Protein AF-A0A352L4I3-F1 (afdb_monomer)

pLDDT: mean 90.67, std 15.64, range [31.52, 98.75]

Radius of gyration: 21.1 Å; Cα contacts (8 Å, |Δi|>4): 373; chains: 1; bounding box: 52×52×60 Å

Secondary structure (DSSP, 8-state):
---------------------S---HHHHHHHHHHHHHHHS-HHHHHHHEE-TT-GGGG---SSS---SSEEGGG--SHHHHHHHHHHHHTS-HHHHHHHHHHHHHHHHHHHHS-S-HHHHHHH--TT--EEEEES---SSSEEEEEEEETTEEEEEEEETTEEEE--SEEE--SSS-EE-STT-EE-TTHHHHHHHHHHHHTS-HHHHHHH---SSPPSS-TTTT-SS-------S--GGGS-HHHHHHHHHHHHHHHTTS-HHHHHHHHHHHT-

Mean predicted aligned error: 6.47 Å

Foldseek 3Di:
DDDDDDDDDDDDPPDPPDDDPPPDLLLQQLLVLVVQLLVPDDPVLNVQAEDAQPDPLLLQAAQAQDDHTADFLVPDDDPSNVSVLSSVPSFWDPLLSVLLQVQLVCLVVQLVPDDDDNVVSVSQGHSGRKGKHKHHRRDLAAKIKMWIYHHQFIWIFIHHNSHTPDTPPGTHDHVVCWDDPDDPDMDRSLVLLVVLVVVLLVPDDPVQVVQACPDPDDDPDDQCGSPSDGDDDPDTHDDLVNDDPVSVVSVVSSLCSVLNTGPPRSSVVVVVVVVD

Nearest PDB structures (foldseek):
  9ayr-assembly1_A  TM=6.614E-01  e=3.278E+00  Saccharomyces cerevisiae S288C
  4ra0-assembly1_A  TM=4.691E-01  e=3.278E+00  Homo sapiens
  6zw0-assembly1_B  TM=3.082E-01  e=6.517E+00  Methanocaldococcus jannaschii
  6zvz-assembly2_B  TM=2.491E-01  e=4.895E+00  Methanocaldococcus jannaschii

Sequence (276 aa):
MRSVLCLCLPLLLCGFAAADDGSDTPGVAMATAAARLAELLPAEQRDKLHYGFADPERLNWHFIPKDRNGIVLWDLFGEPRKAAEELVKSGLSAAGYAKTLQVRSLEEVLYLFEGGEEAYRRDRRHTHKYHLTIFGTPAATGTWGWRFEGHHMSLNFVIRDGVVVSSTPEMMGANPALIDAGPGRSLRVLAAREDLARAILKACSDEQKKQMWISDKAPDDIRGAAAPQAVVDQPVGLRYADMSPDQQKMFRELLGEYLSVMPAQVVRDRMKAIEK

Solvent-accessible surface area (backbone atoms only — not comparable to full-atom values): 15707 Å² total; per-residue (Å²): 141,82,87,81,82,80,81,83,76,82,84,77,82,78,76,84,75,74,85,77,88,76,76,73,40,54,24,36,53,29,17,52,26,46,48,54,26,51,71,60,42,57,69,76,53,36,61,40,25,52,44,56,62,87,37,72,70,80,48,70,53,53,38,58,81,69,93,74,77,33,38,44,48,67,82,38,62,71,66,40,32,53,30,49,50,46,27,59,40,44,65,26,20,76,62,23,38,53,49,50,51,52,43,33,52,29,25,56,53,45,40,71,70,52,83,76,59,64,70,65,38,50,77,69,27,43,65,34,65,32,27,37,34,32,21,38,63,70,40,52,59,57,64,25,33,39,37,43,31,19,65,38,25,26,43,25,39,32,29,44,57,15,33,63,78,39,64,63,63,68,45,80,48,56,62,71,55,64,46,79,78,53,94,98,40,68,49,46,90,64,43,65,63,55,53,39,54,52,48,46,59,69,71,40,51,77,72,48,38,68,39,54,60,83,64,92,69,78,72,96,63,69,83,48,70,62,46,81,58,79,74,84,72,83,91,80,53,68,53,76,89,78,44,53,74,68,45,47,50,44,50,51,53,41,52,45,63,66,39,50,32,38,35,69,58,52,36,52,56,52,48,61,63,71,75,109

Structure (mmCIF, N/CA/C/O backbone):
data_AF-A0A352L4I3-F1
#
_entry.id   AF-A0A352L4I3-F1
#
loop_
_atom_site.group_PDB
_atom_site.id
_atom_site.type_symbol
_atom_site.label_atom_id
_atom_site.label_alt_id
_atom_site.label_comp_id
_atom_site.label_asym_id
_atom_site.label_entity_id
_atom_site.label_seq_id
_atom_site.pdbx_PDB_ins_code
_atom_site.Cartn_x
_atom_site.Cartn_y
_atom_site.Cartn_z
_atom_site.occupancy
_atom_site.B_iso_or_equiv
_atom_site.auth_seq_id
_atom_site.auth_comp_id
_atom_site.auth_asym_id
_atom_site.auth_atom_id
_atom_site.pdbx_PDB_model_num
ATOM 1 N N . MET A 1 1 ? 14.588 34.182 38.091 1.00 39.09 1 MET A N 1
ATOM 2 C CA . MET A 1 1 ? 13.463 33.367 37.583 1.00 39.09 1 MET A CA 1
ATOM 3 C C . MET A 1 1 ? 12.710 34.184 36.542 1.00 39.09 1 MET A C 1
ATOM 5 O O . MET A 1 1 ? 12.078 35.164 36.907 1.00 39.09 1 MET A O 1
ATOM 9 N N . ARG A 1 2 ? 12.848 33.861 35.252 1.00 33.09 2 ARG A N 1
ATOM 10 C CA . ARG A 1 2 ? 12.023 34.429 34.173 1.00 33.09 2 ARG A CA 1
ATOM 11 C C . ARG A 1 2 ? 11.281 33.262 33.527 1.00 33.09 2 ARG A C 1
ATOM 13 O O . ARG A 1 2 ? 11.915 32.420 32.902 1.00 33.09 2 ARG A O 1
ATOM 20 N N . SER A 1 3 ? 9.976 33.185 33.761 1.00 35.88 3 SER A N 1
ATOM 21 C CA . SER A 1 3 ? 9.098 32.179 33.167 1.00 35.88 3 SER A CA 1
ATOM 22 C C . SER A 1 3 ? 8.813 32.561 31.718 1.00 35.88 3 SER A C 1
ATOM 24 O O . SER A 1 3 ? 8.276 33.636 31.462 1.00 35.88 3 SER A O 1
ATOM 26 N N . VAL A 1 4 ? 9.186 31.696 30.776 1.00 36.62 4 VAL A N 1
ATOM 27 C CA . VAL A 1 4 ? 8.779 31.802 29.371 1.00 36.62 4 VAL A CA 1
ATOM 28 C C . VAL A 1 4 ? 7.518 30.960 29.210 1.00 36.62 4 VAL A C 1
ATOM 30 O O . VAL A 1 4 ? 7.550 29.742 29.370 1.00 36.62 4 VAL A O 1
ATOM 33 N N . LEU A 1 5 ? 6.395 31.631 28.960 1.00 35.19 5 LEU A N 1
ATOM 34 C CA . LEU A 1 5 ? 5.105 31.011 28.687 1.00 35.19 5 LEU A CA 1
ATOM 35 C C . LEU A 1 5 ? 5.097 30.567 27.214 1.00 35.19 5 LEU A C 1
ATOM 37 O O . LEU A 1 5 ? 5.066 31.403 26.314 1.00 35.19 5 LEU A O 1
ATOM 41 N N . CYS A 1 6 ? 5.177 29.260 26.967 1.00 31.52 6 CYS A N 1
ATOM 42 C CA . CYS A 1 6 ? 5.064 28.695 25.624 1.00 31.52 6 CYS A CA 1
ATOM 43 C C . CYS A 1 6 ? 3.575 28.603 25.254 1.00 31.52 6 CYS A C 1
ATOM 45 O O . CYS A 1 6 ? 2.854 27.764 25.793 1.00 31.52 6 CYS A O 1
ATOM 47 N N . LEU A 1 7 ? 3.101 29.487 24.372 1.00 34.50 7 LEU A N 1
ATOM 48 C CA . LEU A 1 7 ? 1.774 29.374 23.765 1.00 34.50 7 LEU A CA 1
ATOM 49 C C . LEU A 1 7 ? 1.810 28.276 22.690 1.00 34.50 7 LEU A C 1
ATOM 51 O O . LEU A 1 7 ? 2.390 28.466 21.623 1.00 34.50 7 LEU A O 1
ATOM 55 N N . CYS A 1 8 ? 1.169 27.140 22.955 1.00 33.94 8 CYS A N 1
ATOM 56 C CA . CYS A 1 8 ? 0.858 26.150 21.927 1.00 33.94 8 CYS A CA 1
ATOM 57 C C . CYS A 1 8 ? -0.382 26.613 21.149 1.00 33.94 8 CYS A C 1
ATOM 59 O O . CYS A 1 8 ? -1.491 26.588 21.680 1.00 33.94 8 CYS A O 1
ATOM 61 N N . LEU A 1 9 ? -0.198 27.034 19.897 1.00 32.62 9 LEU A N 1
ATOM 62 C CA . LEU A 1 9 ? -1.297 27.255 18.957 1.00 32.62 9 LEU A CA 1
ATOM 63 C C . LEU A 1 9 ? -1.669 25.907 18.306 1.00 32.62 9 LEU A C 1
ATOM 65 O O . LEU A 1 9 ? -0.779 25.250 17.762 1.00 32.62 9 LEU A O 1
ATOM 69 N N . PRO A 1 10 ? -2.938 25.468 18.327 1.00 38.50 10 PRO A N 1
ATOM 70 C CA . PRO A 1 10 ? -3.338 24.257 17.624 1.00 38.50 10 PRO A CA 1
ATOM 71 C C . PRO A 1 10 ? -3.339 24.512 16.110 1.00 38.50 10 PRO A C 1
ATOM 73 O O . PRO A 1 10 ? -4.028 25.408 15.621 1.00 38.50 10 PRO A O 1
ATOM 76 N N . LEU A 1 11 ? -2.572 23.715 15.360 1.00 35.44 11 LEU A N 1
ATOM 77 C CA . LEU A 1 11 ? -2.695 23.639 13.905 1.00 35.44 11 LEU A CA 1
ATOM 78 C C . LEU A 1 11 ? -4.046 22.996 13.560 1.00 35.44 11 LEU A C 1
ATOM 80 O O . LEU A 1 11 ? -4.224 21.785 13.676 1.00 35.44 11 LEU A O 1
ATOM 84 N N . LEU A 1 12 ? -4.996 23.817 13.120 1.00 38.25 12 LEU A N 1
ATOM 85 C CA . LEU A 1 12 ? -6.182 23.360 12.403 1.00 38.25 12 LEU A CA 1
ATOM 86 C C . LEU A 1 12 ? -5.748 22.865 11.017 1.00 38.25 12 LEU A C 1
ATOM 88 O O . LEU A 1 12 ? -5.445 23.665 10.132 1.00 38.25 12 LEU A O 1
ATOM 92 N N . LEU A 1 13 ? -5.718 21.544 10.820 1.00 38.19 13 LEU A N 1
ATOM 93 C CA . LEU A 1 13 ? -5.692 20.955 9.482 1.00 38.19 13 LEU A CA 1
ATOM 94 C C . LEU A 1 13 ? -7.061 21.178 8.822 1.00 38.19 13 LEU A C 1
ATOM 96 O O . LEU A 1 13 ? -7.963 20.350 8.928 1.00 38.19 13 LEU A O 1
ATOM 100 N N . CYS A 1 14 ? -7.220 22.302 8.127 1.00 38.62 14 CYS A N 1
ATOM 101 C CA . CYS A 1 14 ? -8.267 22.437 7.121 1.00 38.62 14 CYS A CA 1
ATOM 102 C C . CYS A 1 14 ? -7.885 21.556 5.925 1.00 38.62 14 CYS A C 1
ATOM 104 O O . CYS A 1 14 ? -6.974 21.883 5.166 1.00 38.62 14 CYS A O 1
ATOM 106 N N . GLY A 1 15 ? -8.555 20.413 5.780 1.00 37.16 15 GLY A N 1
ATOM 107 C CA . GLY A 1 15 ? -8.426 19.572 4.597 1.00 37.16 15 GLY A CA 1
ATOM 108 C C . GLY A 1 15 ? -8.940 20.311 3.365 1.00 37.16 15 GLY A C 1
ATOM 109 O O . GLY A 1 15 ? -10.125 20.628 3.279 1.00 37.16 15 GLY A O 1
ATOM 110 N N . PHE A 1 16 ? -8.063 20.564 2.395 1.00 39.53 16 PHE A N 1
ATOM 111 C CA . PHE A 1 16 ? -8.488 20.861 1.031 1.00 39.53 16 PHE A CA 1
ATOM 112 C C . PHE A 1 16 ? -9.028 19.566 0.421 1.00 39.53 16 PHE A C 1
ATOM 114 O O . PHE A 1 16 ? -8.285 18.783 -0.165 1.00 39.53 16 PHE A O 1
ATOM 121 N N . ALA A 1 17 ? -10.325 19.318 0.580 1.00 43.25 17 ALA A N 1
ATOM 122 C CA . ALA A 1 17 ? -11.022 18.411 -0.314 1.00 43.25 17 ALA A CA 1
ATOM 123 C C . ALA A 1 17 ? -11.193 19.159 -1.641 1.00 43.25 17 ALA A C 1
ATOM 125 O O . ALA A 1 17 ? -12.099 19.978 -1.787 1.00 43.25 17 ALA A O 1
ATOM 126 N N . ALA A 1 18 ? -10.277 18.937 -2.586 1.00 42.28 18 ALA A N 1
ATOM 127 C CA . ALA A 1 18 ? -10.558 19.276 -3.973 1.00 42.28 18 ALA A CA 1
ATOM 128 C C . ALA A 1 18 ? -11.830 18.517 -4.371 1.00 42.28 18 ALA A C 1
ATOM 130 O O . ALA A 1 18 ? -11.907 17.299 -4.194 1.00 42.28 18 ALA A O 1
ATOM 131 N N . ALA A 1 19 ? -12.848 19.248 -4.825 1.00 41.25 19 ALA A N 1
ATOM 132 C CA . ALA A 1 19 ? -14.033 18.640 -5.399 1.00 41.25 19 ALA A CA 1
ATOM 133 C C . ALA A 1 19 ? -13.588 17.858 -6.637 1.00 41.25 19 ALA A C 1
ATOM 135 O O . ALA A 1 19 ? -13.054 18.435 -7.580 1.00 41.25 19 ALA A O 1
ATOM 136 N N . ASP A 1 20 ? -13.754 16.545 -6.586 1.00 52.41 20 ASP A N 1
ATOM 137 C CA . ASP A 1 20 ? -13.473 15.671 -7.706 1.00 52.41 20 ASP A CA 1
ATOM 138 C C . ASP A 1 20 ? -14.765 15.463 -8.505 1.00 52.41 20 ASP A C 1
ATOM 140 O O . ASP A 1 20 ? -15.794 15.055 -7.963 1.00 52.41 20 ASP A O 1
ATOM 144 N N . ASP A 1 21 ? -14.707 15.799 -9.789 1.00 59.28 21 ASP A N 1
ATOM 145 C CA . ASP A 1 21 ? -15.812 15.761 -10.750 1.00 59.28 21 ASP A CA 1
ATOM 146 C C . ASP A 1 21 ? -15.961 14.399 -11.457 1.00 59.28 21 ASP A C 1
ATOM 148 O O . ASP A 1 21 ? -16.748 14.262 -12.394 1.00 59.28 21 ASP A O 1
ATOM 152 N N . GLY A 1 22 ? -15.218 13.379 -11.019 1.00 56.53 22 GLY A N 1
ATOM 153 C CA . GLY A 1 22 ? -15.173 12.059 -11.638 1.00 56.53 22 GLY A CA 1
ATOM 154 C C . GLY A 1 22 ? -14.282 11.963 -12.878 1.00 56.53 22 GLY A C 1
ATOM 155 O O . GLY A 1 22 ? -14.253 10.897 -13.489 1.00 56.53 22 GLY A O 1
ATOM 156 N N . SER A 1 23 ? -13.555 13.024 -13.252 1.00 60.78 23 SER A N 1
ATOM 157 C CA . SER A 1 23 ? -12.624 13.012 -14.394 1.00 60.78 23 SER A CA 1
ATOM 158 C C . SER A 1 23 ? -11.232 12.458 -14.063 1.00 60.78 23 SER A C 1
ATOM 160 O O . SER A 1 23 ? -10.458 12.159 -14.978 1.00 60.78 23 SER A O 1
ATOM 162 N N . ASP A 1 24 ? -10.909 12.288 -12.775 1.00 76.06 24 ASP A N 1
ATOM 163 C CA . ASP A 1 24 ? -9.619 11.752 -12.343 1.00 76.06 24 ASP A CA 1
ATOM 164 C C . ASP A 1 24 ? -9.473 10.279 -12.757 1.00 76.06 24 ASP A C 1
ATOM 166 O O . ASP A 1 24 ? -10.187 9.389 -12.286 1.00 76.06 24 ASP A O 1
ATOM 170 N N . THR A 1 25 ? -8.529 10.030 -13.664 1.00 84.62 25 THR A N 1
ATOM 171 C CA . THR A 1 25 ? -8.215 8.712 -14.227 1.00 84.62 25 THR A CA 1
ATOM 172 C C . THR A 1 25 ? -6.771 8.349 -13.882 1.00 84.62 25 THR A C 1
ATOM 174 O O . THR A 1 25 ? -5.892 8.332 -14.753 1.00 84.62 25 THR A O 1
ATOM 177 N N . PRO A 1 26 ? -6.477 8.040 -12.602 1.00 94.19 26 PRO A N 1
ATOM 178 C CA . PRO A 1 26 ? -5.109 7.770 -12.164 1.00 94.19 26 PRO A CA 1
ATOM 179 C C . PRO A 1 26 ? -4.475 6.591 -12.919 1.00 94.19 26 PRO A C 1
ATOM 181 O O . PRO A 1 26 ? -3.257 6.542 -13.074 1.00 94.19 26 PRO A O 1
ATOM 184 N N . GLY A 1 27 ? -5.279 5.683 -13.487 1.00 97.31 27 GLY A N 1
ATOM 185 C CA . GLY A 1 27 ? -4.793 4.602 -14.342 1.00 97.31 27 GLY A CA 1
ATOM 186 C C . GLY A 1 27 ? -4.103 5.073 -15.632 1.00 97.31 27 GLY A C 1
ATOM 187 O O . GLY A 1 27 ? -3.208 4.379 -16.111 1.00 97.31 27 GLY A O 1
ATOM 188 N N . VAL A 1 28 ? -4.435 6.254 -16.171 1.00 96.88 28 VAL A N 1
ATOM 189 C CA . VAL A 1 28 ? -3.732 6.847 -17.330 1.00 96.88 28 VAL A CA 1
ATOM 190 C C . VAL A 1 28 ? -2.329 7.317 -16.937 1.00 96.88 28 VAL A C 1
ATOM 192 O O . VAL A 1 28 ? -1.359 7.069 -17.661 1.00 96.88 28 VAL A O 1
ATOM 195 N N . ALA A 1 29 ? -2.194 7.944 -15.765 1.00 96.94 29 ALA A N 1
ATOM 196 C CA . ALA A 1 29 ? -0.892 8.320 -15.217 1.00 96.94 29 ALA A CA 1
ATOM 197 C C . ALA A 1 29 ? -0.037 7.078 -14.913 1.0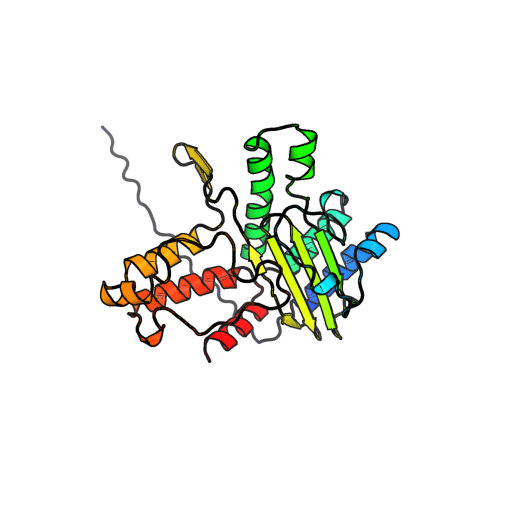0 96.94 29 ALA A C 1
ATOM 199 O O . ALA A 1 29 ? 1.135 7.038 -15.293 1.00 96.94 29 ALA A O 1
ATOM 200 N N . MET A 1 30 ? -0.637 6.032 -14.331 1.00 98.56 30 MET A N 1
ATOM 201 C CA . MET A 1 30 ? 0.035 4.745 -14.110 1.00 98.56 30 MET A CA 1
ATOM 202 C C . MET A 1 30 ? 0.501 4.111 -15.423 1.00 98.56 30 MET A C 1
ATOM 204 O O . MET A 1 30 ? 1.630 3.633 -15.498 1.00 98.56 30 MET A O 1
ATOM 208 N N . ALA A 1 31 ? -0.327 4.132 -16.474 1.00 98.62 31 ALA A N 1
ATOM 209 C CA . ALA A 1 31 ? 0.042 3.584 -17.779 1.00 98.62 31 ALA A CA 1
ATOM 210 C C . ALA A 1 31 ? 1.236 4.333 -18.385 1.00 98.62 31 ALA A C 1
ATOM 212 O O . ALA A 1 31 ? 2.165 3.709 -18.897 1.00 98.62 31 ALA A O 1
ATOM 213 N N . THR A 1 32 ? 1.245 5.662 -18.260 1.00 98.25 32 THR A N 1
ATOM 214 C CA . THR A 1 32 ? 2.342 6.519 -18.729 1.00 98.25 32 THR A CA 1
ATOM 215 C C . THR A 1 32 ? 3.641 6.233 -17.970 1.00 98.25 32 THR A C 1
ATOM 217 O O . THR A 1 32 ? 4.692 6.055 -18.586 1.00 98.25 32 THR A O 1
ATOM 220 N N . ALA A 1 33 ? 3.581 6.128 -16.638 1.00 98.69 33 ALA A N 1
ATOM 221 C CA . ALA A 1 33 ? 4.744 5.809 -15.810 1.00 98.69 33 ALA A CA 1
ATOM 222 C C . ALA A 1 33 ? 5.284 4.393 -16.085 1.00 98.69 33 ALA A C 1
ATOM 224 O O . ALA A 1 33 ? 6.495 4.198 -16.191 1.00 98.69 33 ALA A O 1
ATOM 225 N N . ALA A 1 34 ? 4.393 3.416 -16.268 1.00 98.62 34 ALA A N 1
ATOM 226 C CA . ALA A 1 34 ? 4.748 2.041 -16.601 1.00 98.62 34 ALA A CA 1
ATOM 227 C C . ALA A 1 34 ? 5.414 1.929 -17.982 1.00 98.62 34 ALA A C 1
ATOM 229 O O . ALA A 1 34 ? 6.448 1.272 -18.109 1.00 98.62 34 ALA A O 1
ATOM 230 N N . ALA A 1 35 ? 4.869 2.606 -18.999 1.00 97.94 35 ALA A N 1
ATOM 231 C CA . ALA A 1 35 ? 5.474 2.667 -20.327 1.00 97.94 35 ALA A CA 1
ATOM 232 C C . ALA A 1 35 ? 6.870 3.302 -20.272 1.00 97.94 35 ALA A C 1
ATOM 234 O O . ALA A 1 35 ? 7.828 2.741 -20.803 1.00 97.94 35 ALA A O 1
ATOM 235 N N . ARG A 1 36 ? 7.017 4.415 -19.539 1.00 98.25 36 ARG A N 1
ATOM 236 C CA . ARG A 1 36 ? 8.308 5.090 -19.365 1.00 98.25 36 ARG A CA 1
ATOM 237 C C . ARG A 1 36 ? 9.353 4.203 -18.691 1.00 98.25 36 ARG A C 1
ATOM 239 O O . ARG A 1 36 ? 10.511 4.201 -19.101 1.00 98.25 36 ARG A O 1
ATOM 246 N N . LEU A 1 37 ? 8.964 3.463 -17.654 1.00 98.56 37 LEU A N 1
ATOM 247 C CA . LEU A 1 37 ? 9.842 2.489 -17.014 1.00 98.56 37 LEU A CA 1
ATOM 248 C C . LEU A 1 37 ? 10.282 1.421 -18.021 1.00 98.56 37 LEU A C 1
ATOM 250 O O . LEU A 1 37 ? 11.479 1.190 -18.166 1.00 98.56 37 LEU A O 1
ATOM 254 N N . ALA A 1 38 ? 9.338 0.818 -18.746 1.00 97.44 38 ALA A N 1
ATOM 255 C CA . ALA A 1 38 ? 9.642 -0.210 -19.734 1.00 97.44 38 ALA A CA 1
ATOM 256 C C . ALA A 1 38 ? 10.590 0.299 -20.834 1.00 97.44 38 ALA A C 1
ATOM 258 O O . ALA A 1 38 ? 11.506 -0.417 -21.216 1.00 97.44 38 ALA A O 1
ATOM 259 N N . GLU A 1 39 ? 10.444 1.536 -21.312 1.00 97.38 39 GLU A N 1
ATOM 260 C CA . GLU A 1 39 ? 11.351 2.134 -22.307 1.00 97.38 39 GLU A CA 1
ATOM 261 C C . GLU A 1 39 ? 12.803 2.261 -21.829 1.00 97.38 39 GLU A C 1
ATOM 263 O O . GLU A 1 39 ? 13.730 2.164 -22.633 1.00 97.38 39 GLU A O 1
ATOM 268 N N . LEU A 1 40 ? 13.006 2.503 -20.533 1.00 97.62 40 LEU A N 1
ATOM 269 C CA . LEU A 1 40 ? 14.325 2.737 -19.943 1.00 97.62 40 LEU A CA 1
ATOM 270 C C . LEU A 1 40 ? 15.067 1.450 -19.572 1.00 97.62 40 LEU A C 1
ATOM 272 O O . LEU A 1 40 ? 16.263 1.500 -19.276 1.00 97.62 40 LEU A O 1
ATOM 276 N N . LEU A 1 41 ? 14.374 0.313 -19.552 1.00 97.25 41 LEU A N 1
ATOM 277 C CA . LEU A 1 41 ? 14.951 -0.965 -19.159 1.00 97.25 41 LEU A CA 1
ATOM 278 C C . LEU A 1 41 ? 15.611 -1.676 -20.354 1.00 97.25 41 LEU A C 1
ATOM 280 O O . LEU A 1 41 ? 15.040 -1.724 -21.449 1.00 97.25 41 LEU A O 1
ATOM 284 N N . PRO A 1 42 ? 16.778 -2.315 -20.153 1.00 94.25 42 PRO A N 1
ATOM 285 C CA . PRO A 1 42 ? 17.317 -3.288 -21.097 1.00 94.25 42 PRO A CA 1
ATOM 286 C C . PRO A 1 42 ? 16.331 -4.434 -21.352 1.00 94.25 42 PRO A C 1
ATOM 288 O O . PRO A 1 42 ? 15.526 -4.769 -20.482 1.00 94.25 42 PRO A O 1
ATOM 291 N N . ALA A 1 43 ? 16.433 -5.083 -22.517 1.00 93.19 43 ALA A N 1
ATOM 292 C CA . ALA A 1 43 ? 15.524 -6.158 -22.928 1.00 93.19 43 ALA A CA 1
ATOM 293 C C . ALA A 1 43 ? 15.336 -7.241 -21.849 1.00 93.19 43 ALA A C 1
ATOM 295 O O . ALA A 1 43 ? 14.207 -7.516 -21.463 1.00 93.19 43 ALA A O 1
ATOM 296 N N . GLU A 1 44 ? 16.428 -7.740 -21.268 1.00 92.12 44 GLU A N 1
ATOM 297 C CA . GLU A 1 44 ? 16.387 -8.779 -20.230 1.00 92.12 44 GLU A CA 1
ATOM 298 C C . GLU A 1 44 ? 15.621 -8.361 -18.962 1.00 92.12 44 GLU A C 1
ATOM 300 O O . GLU A 1 44 ? 14.971 -9.185 -18.322 1.00 92.12 44 GLU A O 1
ATOM 305 N N . GLN A 1 45 ? 15.685 -7.082 -18.572 1.00 93.50 45 GLN A N 1
ATOM 306 C CA . GLN A 1 45 ? 14.930 -6.573 -17.423 1.00 93.50 45 GLN A CA 1
ATOM 307 C C . GLN A 1 45 ? 13.461 -6.320 -17.783 1.00 93.50 45 GLN A C 1
ATOM 309 O O . GLN A 1 45 ? 12.589 -6.535 -16.943 1.00 93.50 45 GLN A O 1
ATOM 314 N N . ARG A 1 46 ? 13.165 -5.917 -19.027 1.00 93.56 46 ARG A N 1
ATOM 315 C CA . ARG A 1 46 ? 11.779 -5.793 -19.514 1.00 93.56 46 ARG A CA 1
ATOM 316 C C . ARG A 1 46 ? 11.067 -7.139 -19.519 1.00 93.56 46 ARG A C 1
ATOM 318 O O . ARG A 1 46 ? 9.933 -7.211 -19.062 1.00 93.56 46 ARG A O 1
ATOM 325 N N . ASP A 1 47 ? 11.743 -8.199 -19.945 1.00 93.31 47 ASP A N 1
ATOM 326 C CA . ASP A 1 47 ? 11.154 -9.542 -19.971 1.00 93.31 47 ASP A CA 1
ATOM 327 C C . ASP A 1 47 ? 10.813 -10.036 -18.556 1.00 93.31 47 ASP A C 1
ATOM 329 O O . ASP A 1 47 ? 9.792 -10.683 -18.352 1.00 93.31 47 ASP A O 1
ATOM 333 N N . LYS A 1 48 ? 11.609 -9.658 -17.546 1.00 95.75 48 LYS A N 1
ATOM 334 C CA . LYS A 1 48 ? 11.296 -9.936 -16.133 1.00 95.75 48 LYS A CA 1
ATOM 335 C C . LYS A 1 48 ? 10.144 -9.092 -15.589 1.00 95.75 48 LYS A C 1
ATOM 337 O O . LYS A 1 48 ? 9.493 -9.515 -14.637 1.00 95.75 48 LYS A O 1
ATOM 342 N N . LEU A 1 49 ? 9.917 -7.899 -16.141 1.00 97.00 49 LEU A N 1
ATOM 343 C CA . LEU A 1 49 ? 8.871 -6.977 -15.697 1.00 97.00 49 LEU A CA 1
ATOM 344 C C . LEU A 1 49 ? 7.475 -7.428 -16.147 1.00 97.00 49 LEU A C 1
ATOM 346 O O . LEU A 1 49 ? 6.517 -7.202 -15.410 1.00 97.00 49 LEU A O 1
ATOM 350 N N . HIS A 1 50 ? 7.347 -8.039 -17.328 1.00 97.12 50 HIS A N 1
ATOM 351 C CA . HIS A 1 50 ? 6.059 -8.264 -17.986 1.00 97.12 50 HIS A CA 1
ATOM 352 C C . HIS A 1 50 ? 5.585 -9.720 -17.955 1.00 97.12 50 HIS A C 1
ATOM 354 O O . HIS A 1 50 ? 6.290 -10.637 -18.357 1.00 97.12 50 HIS A O 1
ATOM 360 N N . TYR A 1 51 ? 4.322 -9.896 -17.577 1.00 98.25 51 TYR A N 1
ATOM 361 C CA . TYR A 1 51 ? 3.582 -11.155 -17.622 1.00 98.25 51 TYR A CA 1
ATOM 362 C C . TYR A 1 51 ? 2.250 -10.958 -18.353 1.00 98.25 51 TYR A C 1
ATOM 364 O O . TYR A 1 51 ? 1.769 -9.834 -18.526 1.00 98.25 51 TYR A O 1
ATOM 372 N N . GLY A 1 52 ? 1.610 -12.052 -18.768 1.00 98.19 52 GLY A N 1
ATOM 373 C CA . GLY A 1 52 ? 0.245 -11.999 -19.293 1.00 98.19 52 GLY A CA 1
ATOM 374 C C . GLY A 1 52 ? -0.756 -11.538 -18.226 1.00 98.19 52 GLY A C 1
ATOM 375 O O . GLY A 1 52 ? -0.581 -11.798 -17.039 1.00 98.19 52 GLY A O 1
ATOM 376 N N . PHE A 1 53 ? -1.852 -10.879 -18.619 1.00 98.31 53 PHE A N 1
ATOM 377 C CA . PHE A 1 53 ? -2.853 -10.432 -17.635 1.00 98.31 53 PHE A CA 1
ATOM 378 C C . PHE A 1 53 ? -3.506 -11.602 -16.875 1.00 98.31 53 PHE A C 1
ATOM 380 O O . PHE A 1 53 ? -3.823 -11.491 -15.692 1.00 98.31 53 PHE A O 1
ATOM 387 N N . ALA A 1 54 ? -3.699 -12.739 -17.543 1.00 97.62 54 ALA A N 1
ATOM 388 C CA . ALA A 1 54 ? -4.253 -13.952 -16.945 1.00 97.62 54 ALA A CA 1
ATOM 389 C C . ALA A 1 54 ? -3.192 -14.856 -16.288 1.00 97.62 54 ALA A C 1
ATOM 391 O O . ALA A 1 54 ? -3.528 -15.956 -15.856 1.00 97.62 54 ALA A O 1
ATOM 392 N N . ASP A 1 55 ? -1.932 -14.419 -16.230 1.00 97.94 55 ASP A N 1
ATOM 393 C CA . ASP A 1 55 ? -0.847 -15.222 -15.677 1.00 97.94 55 ASP A CA 1
ATOM 394 C C . ASP A 1 55 ? -1.082 -15.516 -14.179 1.00 97.94 55 ASP A C 1
ATOM 396 O O . ASP A 1 55 ? -1.449 -14.594 -13.435 1.00 97.94 55 ASP A O 1
ATOM 400 N N . PRO A 1 56 ? -0.885 -16.768 -13.710 1.00 96.31 56 PRO A N 1
ATOM 401 C CA . PRO A 1 56 ? -1.005 -17.119 -12.294 1.00 96.31 56 PRO A CA 1
ATOM 402 C C . PRO A 1 56 ? -0.135 -16.263 -11.371 1.00 96.31 56 PRO A C 1
ATOM 404 O O . PRO A 1 56 ? -0.504 -16.037 -10.216 1.00 96.31 56 PRO A O 1
ATOM 407 N N . GLU A 1 57 ? 0.980 -15.732 -11.878 1.00 96.50 57 GLU A N 1
ATOM 408 C CA . GLU A 1 57 ? 1.877 -14.850 -11.140 1.00 96.50 57 GLU A CA 1
ATOM 409 C C . GLU A 1 57 ? 1.159 -13.595 -10.618 1.00 96.50 57 GLU A C 1
ATOM 411 O O . GLU A 1 57 ? 1.519 -13.086 -9.558 1.00 96.50 57 GLU A O 1
ATOM 416 N N . ARG A 1 58 ? 0.071 -13.149 -11.267 1.00 96.06 58 ARG A N 1
ATOM 417 C CA . ARG A 1 58 ? -0.759 -12.024 -10.796 1.00 96.06 58 ARG A CA 1
ATOM 418 C C . ARG A 1 58 ? -1.385 -12.263 -9.424 1.00 96.06 58 ARG A C 1
ATOM 420 O O . ARG A 1 58 ? -1.743 -11.308 -8.741 1.00 96.06 58 ARG A O 1
ATOM 427 N N . LEU A 1 59 ? -1.544 -13.523 -9.029 1.00 94.62 59 LEU A N 1
ATOM 428 C CA . LEU A 1 59 ? -2.118 -13.914 -7.743 1.00 94.62 59 LEU A CA 1
ATOM 429 C C . LEU A 1 59 ? -1.050 -14.351 -6.727 1.00 94.62 59 LEU A C 1
ATOM 431 O O . LEU A 1 59 ? -1.391 -14.598 -5.574 1.00 94.62 59 LEU A O 1
ATOM 435 N N . ASN A 1 60 ? 0.227 -14.426 -7.120 1.00 95.06 60 ASN A N 1
ATOM 436 C CA . ASN A 1 60 ? 1.351 -14.869 -6.284 1.00 95.06 60 ASN A CA 1
ATOM 437 C C . ASN A 1 60 ? 1.902 -13.725 -5.412 1.00 95.06 60 ASN A C 1
ATOM 439 O O . ASN A 1 60 ? 3.089 -13.394 -5.466 1.00 95.06 60 ASN A O 1
ATOM 443 N N . TRP A 1 61 ? 1.026 -13.054 -4.671 1.00 94.56 61 TRP A N 1
ATOM 444 C CA . TRP A 1 61 ? 1.379 -11.901 -3.843 1.00 94.56 61 TRP A CA 1
ATOM 445 C C . TRP A 1 61 ? 1.865 -12.337 -2.455 1.00 94.56 61 TRP A C 1
ATOM 447 O O . TRP A 1 61 ? 1.439 -13.360 -1.917 1.00 94.56 61 TRP A O 1
ATOM 457 N N . HIS A 1 62 ? 2.770 -11.562 -1.854 1.00 95.00 62 HIS A N 1
ATOM 458 C CA . HIS A 1 62 ? 3.191 -11.752 -0.462 1.00 95.00 62 HIS A CA 1
ATOM 459 C C . HIS A 1 62 ? 3.937 -10.523 0.070 1.00 95.00 62 HIS A C 1
ATOM 461 O O . HIS A 1 62 ? 4.631 -9.833 -0.672 1.00 95.00 62 HIS A O 1
ATOM 467 N N . PHE A 1 63 ? 3.911 -10.326 1.388 1.00 94.19 63 PHE A N 1
ATOM 468 C CA . PHE A 1 63 ? 4.616 -9.254 2.107 1.00 94.19 63 PHE A CA 1
ATOM 469 C C . PHE A 1 63 ? 5.827 -9.717 2.954 1.00 94.19 63 PHE A C 1
ATOM 471 O O . PHE A 1 63 ? 6.275 -8.987 3.830 1.00 94.19 63 PHE A O 1
ATOM 478 N N . ILE A 1 64 ? 6.367 -10.928 2.769 1.00 93.00 64 ILE A N 1
ATOM 479 C CA . ILE A 1 64 ? 7.535 -11.420 3.547 1.00 93.00 64 ILE A CA 1
ATOM 480 C C . ILE A 1 64 ? 8.830 -11.372 2.721 1.00 93.00 64 ILE A C 1
ATOM 482 O O . ILE A 1 64 ? 8.766 -11.234 1.501 1.00 93.00 64 ILE A O 1
ATOM 486 N N . PRO A 1 65 ? 10.029 -11.513 3.305 1.00 90.81 65 PRO A N 1
ATOM 487 C CA . PRO A 1 65 ? 11.248 -11.677 2.519 1.00 90.81 65 PRO A CA 1
ATOM 488 C C . PRO A 1 65 ? 11.227 -13.042 1.817 1.00 90.81 65 PRO A C 1
ATOM 490 O O . PRO A 1 65 ? 11.201 -14.079 2.479 1.00 90.81 65 PRO A O 1
ATOM 493 N N . LYS A 1 66 ? 11.216 -13.031 0.485 1.00 90.88 66 LYS A N 1
ATOM 494 C CA . LYS A 1 66 ? 11.272 -14.207 -0.392 1.00 90.88 66 LYS A CA 1
ATOM 495 C C . LYS A 1 66 ? 11.762 -13.782 -1.772 1.00 90.88 66 LYS A C 1
ATOM 497 O O . LYS A 1 66 ? 11.615 -12.605 -2.127 1.00 90.88 66 LYS A O 1
ATOM 502 N N . ASP A 1 67 ? 12.231 -14.750 -2.547 1.00 91.38 67 ASP A N 1
ATOM 503 C CA . ASP A 1 67 ? 12.455 -14.573 -3.978 1.00 91.38 67 ASP A CA 1
ATOM 504 C C . ASP A 1 67 ? 11.131 -14.271 -4.681 1.00 91.38 67 ASP A C 1
ATOM 506 O O . ASP A 1 67 ? 10.080 -14.832 -4.343 1.00 91.38 67 ASP A O 1
ATOM 510 N N . ARG A 1 68 ? 11.169 -13.343 -5.636 1.00 94.00 68 ARG A N 1
ATOM 511 C CA . ARG A 1 68 ? 9.994 -12.878 -6.372 1.00 94.00 68 ARG A CA 1
ATOM 512 C C . ARG A 1 68 ? 10.324 -12.663 -7.837 1.00 94.00 68 ARG A C 1
ATOM 514 O O . ARG A 1 68 ? 11.439 -12.293 -8.193 1.00 94.00 68 ARG A O 1
ATOM 521 N N . ASN A 1 69 ? 9.297 -12.836 -8.655 1.00 95.75 69 ASN A N 1
ATOM 522 C CA . ASN A 1 69 ? 9.301 -12.437 -10.050 1.00 95.75 69 ASN A CA 1
ATOM 523 C C . ASN A 1 69 ? 9.123 -10.917 -10.182 1.00 95.75 69 ASN A C 1
ATOM 525 O O . ASN A 1 69 ? 8.639 -10.248 -9.266 1.00 95.75 69 ASN A O 1
ATOM 529 N N . GLY A 1 70 ? 9.494 -10.372 -11.340 1.00 96.62 70 GLY A N 1
ATOM 530 C CA . GLY A 1 70 ? 9.545 -8.929 -11.561 1.00 96.62 70 GLY A CA 1
ATOM 531 C C . GLY A 1 70 ? 10.969 -8.387 -11.590 1.00 96.62 70 GLY A C 1
ATOM 532 O O . GLY A 1 70 ? 11.954 -9.124 -11.521 1.00 96.62 70 GLY A O 1
ATOM 533 N N . ILE A 1 71 ? 11.070 -7.065 -11.664 1.00 97.88 71 ILE A N 1
ATOM 534 C CA . ILE A 1 71 ? 12.330 -6.348 -11.455 1.00 97.88 71 ILE A CA 1
ATOM 535 C C . ILE A 1 71 ? 12.410 -5.889 -10.004 1.00 97.88 71 ILE A C 1
ATOM 537 O O . ILE A 1 71 ? 11.408 -5.466 -9.433 1.00 97.88 71 ILE A O 1
ATOM 541 N N . VAL A 1 72 ? 13.600 -5.926 -9.414 1.00 97.56 72 VAL A N 1
ATOM 542 C CA . VAL A 1 72 ? 13.843 -5.418 -8.062 1.00 97.56 72 VAL A CA 1
ATOM 543 C C . VAL A 1 72 ? 14.473 -4.030 -8.138 1.00 97.56 72 VAL A C 1
ATOM 545 O O . VAL A 1 72 ? 15.390 -3.805 -8.926 1.00 97.56 72 VAL A O 1
ATOM 548 N N . LEU A 1 73 ? 14.019 -3.084 -7.308 1.00 98.06 73 LEU A N 1
ATOM 549 C CA . LEU A 1 73 ? 14.573 -1.717 -7.294 1.00 98.06 73 LEU A CA 1
ATOM 550 C C . LEU A 1 73 ? 16.084 -1.688 -6.998 1.00 98.06 73 LEU A C 1
ATOM 552 O O . LEU A 1 73 ? 16.780 -0.745 -7.384 1.00 98.06 73 LEU A O 1
ATOM 556 N N . TRP A 1 74 ? 16.580 -2.716 -6.307 1.00 96.62 74 TRP A N 1
ATOM 557 C CA . TRP A 1 74 ? 17.992 -2.941 -6.006 1.00 96.62 74 TRP A CA 1
ATOM 558 C C . TRP A 1 74 ? 18.861 -3.031 -7.268 1.00 96.62 74 TRP A C 1
ATOM 560 O O . TRP A 1 74 ? 19.958 -2.479 -7.274 1.00 96.62 74 TRP A O 1
ATOM 570 N N . ASP A 1 75 ? 18.332 -3.616 -8.346 1.00 96.19 75 ASP A N 1
ATOM 571 C CA . ASP A 1 75 ? 19.048 -3.837 -9.611 1.00 96.19 75 ASP A CA 1
ATOM 572 C C . ASP A 1 75 ? 18.915 -2.655 -10.587 1.00 96.19 75 ASP A C 1
ATOM 574 O O . ASP A 1 75 ? 19.534 -2.638 -11.653 1.00 96.19 75 ASP A O 1
ATOM 578 N N . LEU A 1 76 ? 18.095 -1.656 -10.249 1.00 97.50 76 LEU A N 1
ATOM 579 C CA . LEU A 1 76 ? 17.884 -0.459 -11.061 1.00 97.50 76 LEU A CA 1
ATOM 580 C C . LEU A 1 76 ? 18.745 0.679 -10.541 1.00 97.50 76 LEU A C 1
ATOM 582 O O . LEU A 1 76 ? 18.826 0.875 -9.336 1.00 97.50 76 LEU A O 1
ATOM 586 N N . PHE A 1 77 ? 19.311 1.502 -11.420 1.00 96.12 77 PHE A N 1
ATOM 587 C CA . PHE A 1 77 ? 20.116 2.669 -11.043 1.00 96.12 77 PHE A CA 1
ATOM 588 C C . PHE A 1 77 ? 19.784 3.855 -11.949 1.00 96.12 77 PHE A C 1
ATOM 590 O O . PHE A 1 77 ? 19.333 3.663 -13.072 1.00 96.12 77 PHE A O 1
ATOM 597 N N . GLY A 1 78 ? 19.998 5.085 -11.474 1.00 97.44 78 GLY A N 1
ATOM 598 C CA . GLY A 1 78 ? 19.759 6.291 -12.274 1.00 97.44 78 GLY A CA 1
ATOM 599 C C . GLY A 1 78 ? 18.300 6.445 -12.720 1.00 97.44 78 GLY A C 1
ATOM 600 O O . GLY A 1 78 ? 17.382 6.327 -11.908 1.00 97.44 78 GLY A O 1
ATOM 601 N N . GLU A 1 79 ? 18.096 6.728 -14.008 1.00 98.25 79 GLU A N 1
ATOM 602 C CA . GLU A 1 79 ? 16.774 6.998 -14.591 1.00 98.25 79 GLU A CA 1
ATOM 603 C C . GLU A 1 79 ? 15.786 5.818 -14.483 1.00 98.25 79 GLU A C 1
ATOM 605 O O . GLU A 1 79 ? 14.665 6.064 -14.035 1.00 98.25 79 GLU A O 1
ATOM 610 N N . PRO A 1 80 ? 16.154 4.546 -14.763 1.00 98.38 80 PRO A N 1
ATOM 611 C CA . PRO A 1 80 ? 15.280 3.400 -14.496 1.00 98.38 80 PRO A CA 1
ATOM 612 C C . PRO A 1 80 ? 14.737 3.334 -13.062 1.00 98.38 80 PRO A C 1
ATOM 614 O O . PRO A 1 80 ? 13.551 3.078 -12.866 1.00 98.38 80 PRO A O 1
ATOM 617 N N . ARG A 1 81 ? 15.571 3.614 -12.045 1.00 98.31 81 ARG A N 1
ATOM 618 C CA . ARG A 1 81 ? 15.115 3.614 -10.641 1.00 98.31 81 ARG A CA 1
ATOM 619 C C . ARG A 1 81 ? 14.114 4.739 -10.387 1.00 98.31 81 ARG A C 1
ATOM 621 O O . ARG A 1 81 ? 13.099 4.506 -9.744 1.00 98.31 81 ARG A O 1
ATOM 628 N N . LYS A 1 82 ? 14.371 5.943 -10.909 1.00 98.56 82 LYS A N 1
ATOM 629 C CA . LYS A 1 82 ? 13.429 7.068 -10.789 1.00 98.56 82 LYS A CA 1
ATOM 630 C C . LYS A 1 82 ? 12.094 6.754 -11.465 1.00 98.56 82 LYS A C 1
ATOM 632 O O . LYS A 1 82 ? 11.055 7.001 -10.871 1.00 98.56 82 LYS A O 1
ATOM 637 N N . ALA A 1 83 ? 12.115 6.171 -12.664 1.00 98.69 83 ALA A N 1
ATOM 638 C CA . ALA A 1 83 ? 10.897 5.787 -13.375 1.00 98.69 83 ALA A CA 1
ATOM 639 C C . ALA A 1 83 ? 10.096 4.709 -12.625 1.00 98.69 83 ALA A C 1
ATOM 641 O O . ALA A 1 83 ? 8.870 4.777 -12.577 1.00 98.69 83 ALA A O 1
ATOM 642 N N . ALA A 1 84 ? 10.781 3.756 -11.989 1.00 98.69 84 ALA A N 1
ATOM 643 C CA . ALA A 1 84 ? 10.148 2.754 -11.141 1.00 98.69 84 ALA A CA 1
ATOM 644 C C . ALA A 1 84 ? 9.457 3.379 -9.917 1.00 98.69 84 ALA A C 1
ATOM 646 O O . ALA A 1 84 ? 8.312 3.046 -9.620 1.00 98.69 84 ALA A O 1
ATOM 647 N N . GLU A 1 85 ? 10.117 4.321 -9.242 1.00 98.56 85 GLU A N 1
ATOM 648 C CA . GLU A 1 85 ? 9.523 5.060 -8.120 1.00 98.56 85 GLU A CA 1
ATOM 649 C C . GLU A 1 85 ? 8.349 5.949 -8.571 1.00 98.56 85 GLU A C 1
ATOM 651 O O . GLU A 1 85 ? 7.340 6.026 -7.873 1.00 98.56 85 GLU A O 1
ATOM 656 N N . GLU A 1 86 ? 8.415 6.569 -9.755 1.00 98.69 86 GLU A N 1
ATOM 657 C CA . GLU A 1 86 ? 7.288 7.340 -10.305 1.00 98.69 86 GLU A CA 1
ATOM 658 C C . GLU A 1 86 ? 6.085 6.449 -10.659 1.00 98.69 86 GLU A C 1
ATOM 660 O O . GLU A 1 86 ? 4.948 6.866 -10.442 1.00 98.69 86 GLU A O 1
ATOM 665 N N . LEU A 1 87 ? 6.294 5.199 -11.101 1.00 98.75 87 LEU A N 1
ATOM 666 C CA . LEU A 1 87 ? 5.198 4.230 -11.224 1.00 98.75 87 LEU A CA 1
ATOM 667 C C . LEU A 1 87 ? 4.555 3.955 -9.858 1.00 98.75 87 LEU A C 1
ATOM 669 O O . LEU A 1 87 ? 3.338 4.084 -9.728 1.00 98.75 87 LEU A O 1
ATOM 673 N N . VAL A 1 88 ? 5.350 3.663 -8.822 1.00 98.62 88 VAL A N 1
ATOM 674 C CA . VAL A 1 88 ? 4.825 3.434 -7.461 1.00 98.62 88 VAL A CA 1
ATOM 675 C C . VAL A 1 88 ? 4.036 4.646 -6.963 1.00 98.62 88 VAL A C 1
ATOM 677 O O . VAL A 1 88 ? 2.918 4.507 -6.469 1.00 98.62 88 VAL A O 1
ATOM 680 N N . LYS A 1 89 ? 4.591 5.845 -7.137 1.00 98.44 89 LYS A N 1
ATOM 681 C CA . LYS A 1 89 ? 3.974 7.111 -6.738 1.00 98.44 89 LYS A CA 1
ATOM 682 C C . LYS A 1 89 ? 2.682 7.403 -7.498 1.00 98.44 89 LYS A C 1
ATOM 684 O O . LYS A 1 89 ? 1.740 7.887 -6.886 1.00 98.44 89 LYS A O 1
ATOM 689 N N . SER A 1 90 ? 2.603 7.073 -8.789 1.00 98.12 90 SER A N 1
ATOM 690 C CA . SER A 1 90 ? 1.376 7.244 -9.584 1.00 98.12 90 SER A CA 1
ATOM 691 C C . SER A 1 90 ? 0.207 6.385 -9.082 1.00 98.12 90 SER A C 1
ATOM 693 O O . SER A 1 90 ? -0.950 6.742 -9.285 1.00 98.12 90 SER A O 1
ATOM 695 N N . GLY A 1 91 ? 0.512 5.282 -8.386 1.00 97.81 91 GLY A N 1
ATOM 696 C CA . GLY A 1 91 ? -0.441 4.385 -7.733 1.00 97.81 91 GLY A CA 1
ATOM 697 C C . GLY A 1 91 ? -1.067 4.911 -6.443 1.00 97.81 91 GLY A C 1
ATOM 698 O O . GLY A 1 91 ? -2.000 4.296 -5.930 1.00 97.81 91 GLY A O 1
ATOM 699 N N . LEU A 1 92 ? -0.538 5.997 -5.878 1.00 98.31 92 LEU A N 1
ATOM 700 C CA . LEU A 1 92 ? -0.749 6.373 -4.483 1.00 98.31 92 LEU A CA 1
ATOM 701 C C . LEU A 1 92 ? -1.051 7.866 -4.342 1.00 98.31 92 LEU A C 1
ATOM 703 O O . LEU A 1 92 ? -0.699 8.688 -5.184 1.00 98.31 92 LEU A O 1
ATOM 707 N N . SER A 1 93 ? -1.658 8.242 -3.219 1.00 97.88 93 SER A N 1
ATOM 708 C CA . SER A 1 93 ? -1.653 9.643 -2.801 1.00 97.88 93 SER A CA 1
ATOM 709 C C . SER A 1 93 ? -0.247 10.063 -2.345 1.00 97.88 93 SER A C 1
ATOM 711 O O . SER A 1 93 ? 0.611 9.227 -2.044 1.00 97.88 93 SER A O 1
ATOM 713 N N . ALA A 1 94 ? -0.016 11.369 -2.180 1.00 96.56 94 ALA A N 1
ATOM 714 C CA . ALA A 1 94 ? 1.227 11.863 -1.581 1.00 96.56 94 ALA A CA 1
ATOM 715 C C . ALA A 1 94 ? 1.476 11.275 -0.175 1.00 96.56 94 ALA A C 1
ATOM 717 O O . ALA A 1 94 ? 2.604 10.901 0.152 1.00 96.56 94 ALA A O 1
ATOM 718 N N . ALA A 1 95 ? 0.422 11.138 0.638 1.00 95.62 95 ALA A N 1
ATOM 719 C CA . ALA A 1 95 ? 0.504 10.526 1.962 1.00 95.62 95 ALA A CA 1
ATOM 720 C C . ALA A 1 95 ? 0.795 9.017 1.881 1.00 95.62 95 ALA A C 1
ATOM 722 O O . ALA A 1 95 ? 1.609 8.504 2.650 1.00 95.62 95 ALA A O 1
ATOM 723 N N . GLY A 1 96 ? 0.182 8.310 0.926 1.00 97.44 96 GLY A N 1
ATOM 724 C CA . GLY A 1 96 ? 0.427 6.888 0.676 1.00 97.44 96 GLY A CA 1
ATOM 725 C C . GLY A 1 96 ? 1.855 6.603 0.224 1.00 97.44 96 GLY A C 1
ATOM 726 O O . GLY A 1 96 ? 2.499 5.685 0.736 1.00 97.44 96 GLY A O 1
ATOM 727 N N . TYR A 1 97 ? 2.393 7.425 -0.677 1.00 98.44 97 TYR A N 1
ATOM 728 C CA . TYR A 1 97 ? 3.777 7.299 -1.125 1.00 98.44 97 TYR A CA 1
ATOM 729 C C . TYR A 1 97 ? 4.770 7.617 0.002 1.00 98.44 97 TYR A C 1
ATOM 731 O O . TYR A 1 97 ? 5.705 6.851 0.231 1.00 98.44 97 TYR A O 1
ATOM 739 N N . ALA A 1 98 ? 4.530 8.674 0.788 1.00 97.62 98 ALA A N 1
ATOM 740 C CA . ALA A 1 98 ? 5.353 8.976 1.961 1.00 97.62 98 ALA A CA 1
ATOM 741 C C . ALA A 1 98 ? 5.363 7.816 2.975 1.00 97.62 98 ALA A C 1
ATOM 743 O O . ALA A 1 98 ? 6.425 7.429 3.461 1.00 97.62 98 ALA A O 1
ATOM 744 N N . LYS A 1 99 ? 4.200 7.209 3.242 1.00 97.31 99 LYS A N 1
ATOM 745 C CA . LYS A 1 99 ? 4.067 6.028 4.109 1.00 97.31 99 LYS A CA 1
ATOM 746 C C . LYS A 1 99 ? 4.811 4.816 3.543 1.00 97.31 99 LYS A C 1
ATOM 748 O O . LYS A 1 99 ? 5.494 4.120 4.287 1.00 97.31 99 LYS A O 1
ATOM 753 N N . THR A 1 100 ? 4.759 4.618 2.226 1.00 98.06 100 THR A N 1
ATOM 754 C CA . THR A 1 100 ? 5.519 3.570 1.525 1.00 98.06 100 THR A CA 1
ATOM 755 C C . THR A 1 100 ? 7.024 3.740 1.735 1.00 98.06 100 THR A C 1
ATOM 757 O O . THR A 1 100 ? 7.703 2.780 2.092 1.00 98.06 100 THR A O 1
ATOM 760 N N . LEU A 1 101 ? 7.551 4.960 1.590 1.00 98.12 101 LEU A N 1
ATOM 761 C CA . LEU A 1 101 ? 8.963 5.257 1.854 1.00 98.12 101 LEU A CA 1
ATOM 762 C C . LEU A 1 101 ? 9.337 5.039 3.325 1.00 98.12 101 LEU A C 1
ATOM 764 O O . LEU A 1 101 ? 10.387 4.468 3.614 1.00 98.12 101 LEU A O 1
ATOM 768 N N . GLN A 1 102 ? 8.478 5.457 4.257 1.00 97.25 102 GLN A N 1
ATOM 769 C CA . GLN A 1 102 ? 8.711 5.271 5.689 1.00 97.25 102 GLN A CA 1
ATOM 770 C C . GLN A 1 102 ? 8.750 3.790 6.072 1.00 97.25 102 GLN A C 1
ATOM 772 O O . GLN A 1 102 ? 9.687 3.383 6.753 1.00 97.25 102 GLN A O 1
ATOM 777 N N . VAL A 1 103 ? 7.805 2.970 5.596 1.00 97.88 103 VAL A N 1
ATOM 778 C CA . VAL A 1 103 ? 7.825 1.513 5.820 1.00 97.88 103 VAL A CA 1
ATOM 779 C C . VAL A 1 103 ? 9.107 0.905 5.258 1.00 97.88 103 VAL A C 1
ATOM 781 O O . VAL A 1 103 ? 9.821 0.214 5.978 1.00 97.88 103 VAL A O 1
ATOM 784 N N . ARG A 1 104 ? 9.463 1.239 4.012 1.00 97.88 104 ARG A N 1
ATOM 785 C CA . ARG A 1 104 ? 10.696 0.757 3.370 1.00 97.88 104 ARG A CA 1
ATOM 786 C C . ARG A 1 104 ? 11.955 1.140 4.138 1.00 97.88 104 ARG A C 1
ATOM 788 O O . ARG A 1 104 ? 12.898 0.357 4.176 1.00 97.88 104 ARG A O 1
ATOM 795 N N . SER A 1 105 ? 11.983 2.324 4.750 1.00 97.06 105 SER A N 1
ATOM 796 C CA . SER A 1 105 ? 13.133 2.795 5.531 1.00 97.06 105 SER A CA 1
ATOM 797 C C . SER A 1 105 ? 13.402 1.957 6.784 1.00 97.06 105 SER A C 1
ATOM 799 O O . SER A 1 105 ? 14.549 1.886 7.226 1.00 97.06 105 SER A O 1
ATOM 801 N N . LEU A 1 106 ? 12.385 1.267 7.318 1.00 97.12 106 LEU A N 1
ATOM 802 C CA . LEU A 1 106 ? 12.544 0.379 8.472 1.00 97.12 106 LEU A CA 1
ATOM 803 C C . LEU A 1 106 ? 13.434 -0.832 8.160 1.00 97.12 106 LEU A C 1
ATOM 805 O O . LEU A 1 106 ? 14.012 -1.403 9.081 1.00 97.12 106 LEU A O 1
ATOM 809 N N . GLU A 1 107 ? 13.633 -1.179 6.884 1.00 97.38 107 GLU A N 1
ATOM 810 C CA . GLU A 1 107 ? 14.576 -2.230 6.489 1.00 97.38 107 GLU A CA 1
ATOM 811 C C . GLU A 1 107 ? 16.009 -1.937 6.952 1.00 97.38 107 GLU A C 1
ATOM 813 O O . GLU A 1 107 ? 16.716 -2.857 7.357 1.00 97.38 107 GLU A O 1
ATOM 818 N N . GLU A 1 108 ? 16.448 -0.673 6.962 1.00 96.12 108 GLU A N 1
ATOM 819 C CA . GLU A 1 108 ? 17.781 -0.336 7.485 1.00 96.12 108 GLU A CA 1
ATOM 820 C C . GLU A 1 108 ? 17.852 -0.466 9.004 1.00 96.12 108 GLU A C 1
ATOM 822 O O . GLU A 1 108 ? 18.884 -0.846 9.549 1.00 96.12 108 GLU A O 1
ATOM 827 N N . VAL A 1 109 ? 16.746 -0.205 9.700 1.00 95.19 109 VAL A N 1
ATOM 828 C CA . VAL A 1 109 ? 16.672 -0.413 11.149 1.00 95.19 109 VAL A CA 1
ATOM 829 C C . VAL A 1 109 ? 16.765 -1.902 11.454 1.00 95.19 109 VAL A C 1
ATOM 831 O O . VAL A 1 109 ? 17.593 -2.305 12.266 1.00 95.19 109 VAL A O 1
ATOM 834 N N . LEU A 1 110 ? 15.985 -2.730 10.757 1.00 94.94 110 LEU A N 1
ATOM 835 C CA . LEU A 1 110 ? 16.048 -4.184 10.895 1.00 94.94 110 LEU A CA 1
ATOM 836 C C . LEU A 1 110 ? 17.434 -4.730 10.562 1.00 94.94 110 LEU A C 1
ATOM 838 O O . LEU A 1 110 ? 17.942 -5.568 11.296 1.00 94.94 110 LEU A O 1
ATOM 842 N N . TYR A 1 111 ? 18.084 -4.222 9.516 1.00 96.19 111 TYR A N 1
ATOM 843 C CA . TYR A 1 111 ? 19.458 -4.603 9.204 1.00 96.19 111 TYR A CA 1
ATOM 844 C C . TYR A 1 111 ? 20.426 -4.374 10.366 1.00 96.19 111 TYR A C 1
ATOM 846 O O . TYR A 1 111 ? 21.288 -5.219 10.601 1.00 96.19 111 TYR A O 1
ATOM 854 N N . LEU A 1 112 ? 20.303 -3.248 11.072 1.00 93.94 112 LEU A N 1
ATOM 855 C CA . LEU A 1 112 ? 21.175 -2.903 12.197 1.00 93.94 112 LEU A CA 1
ATOM 856 C C . LEU A 1 112 ? 20.829 -3.670 13.481 1.00 93.94 112 LEU A C 1
ATOM 858 O O . LEU A 1 112 ? 21.714 -3.903 14.299 1.00 93.94 112 LEU A O 1
ATOM 862 N N . PHE A 1 113 ? 19.556 -4.020 13.675 1.00 91.38 113 PHE A N 1
ATOM 863 C CA . PHE A 1 113 ? 19.055 -4.652 14.900 1.00 91.38 113 PHE A CA 1
ATOM 864 C C . PHE A 1 113 ? 19.133 -6.177 14.864 1.00 91.38 113 PHE A C 1
ATOM 866 O O . PHE A 1 113 ? 19.336 -6.810 15.900 1.00 91.38 113 PHE A O 1
ATOM 873 N N . GLU A 1 114 ? 18.930 -6.781 13.695 1.00 91.62 114 GLU A N 1
ATOM 874 C CA . GLU A 1 114 ? 19.025 -8.226 13.542 1.00 91.62 114 GLU A CA 1
ATOM 875 C C . GLU A 1 114 ? 20.484 -8.676 13.694 1.00 91.62 114 GLU A C 1
ATOM 877 O O . GLU A 1 114 ? 21.411 -8.053 13.179 1.00 91.62 114 GLU A O 1
ATOM 882 N N . GLY A 1 115 ? 20.692 -9.779 14.415 1.00 92.25 115 GLY A N 1
ATOM 883 C CA . GLY A 1 115 ? 21.997 -10.427 14.517 1.00 92.25 115 GLY A CA 1
ATOM 884 C C . GLY A 1 115 ? 22.313 -11.309 13.304 1.00 92.25 115 GLY A C 1
ATOM 885 O O . GLY A 1 115 ? 21.457 -11.573 12.460 1.00 92.25 115 GLY A O 1
ATOM 886 N N . GLY A 1 116 ? 23.547 -11.810 13.248 1.00 93.81 116 GLY A N 1
ATOM 887 C CA . GLY A 1 116 ? 24.012 -12.739 12.214 1.00 93.81 116 GLY A CA 1
ATOM 888 C C . GLY A 1 116 ? 24.901 -12.100 11.146 1.00 93.81 116 GLY A C 1
ATOM 889 O O . GLY A 1 116 ? 25.208 -10.904 11.187 1.00 93.81 116 GLY A O 1
ATOM 890 N N . GLU A 1 117 ? 25.326 -12.930 10.193 1.00 96.44 117 GLU A N 1
ATOM 891 C CA . GLU A 1 117 ? 26.263 -12.562 9.128 1.00 96.44 117 GLU A CA 1
ATOM 892 C C . GLU A 1 117 ? 25.763 -11.372 8.299 1.00 96.44 117 GLU A C 1
ATOM 894 O O . GLU A 1 117 ? 24.590 -11.290 7.927 1.00 96.44 117 GLU A O 1
ATOM 899 N N . GLU A 1 118 ? 26.667 -10.446 7.978 1.00 95.56 118 GLU A N 1
ATOM 900 C CA . GLU A 1 118 ? 26.332 -9.211 7.260 1.00 95.56 118 GLU A CA 1
ATOM 901 C C . GLU A 1 118 ? 25.691 -9.480 5.899 1.00 95.56 118 GLU A C 1
ATOM 903 O O . GLU A 1 118 ? 24.640 -8.915 5.590 1.00 95.56 118 GLU A O 1
ATOM 908 N N . ALA A 1 119 ? 26.281 -10.389 5.120 1.00 94.44 119 ALA A N 1
ATOM 909 C CA . ALA A 1 119 ? 25.769 -10.759 3.806 1.00 94.44 119 ALA A CA 1
ATOM 910 C C . ALA A 1 119 ? 24.331 -11.301 3.887 1.00 94.44 119 ALA A C 1
ATOM 912 O O . ALA A 1 119 ? 23.479 -10.912 3.090 1.00 94.44 119 ALA A O 1
ATOM 913 N N . TYR A 1 120 ? 24.040 -12.130 4.896 1.00 92.00 120 TYR A N 1
ATOM 914 C CA . TYR A 1 120 ? 22.703 -12.676 5.126 1.00 92.00 120 TYR A CA 1
ATOM 915 C C . TYR A 1 120 ? 21.688 -11.578 5.470 1.00 92.00 120 TYR A C 1
ATOM 917 O O . TYR A 1 120 ? 20.597 -11.532 4.899 1.00 92.00 120 TYR A O 1
ATOM 925 N N . ARG A 1 121 ? 22.048 -10.656 6.372 1.00 94.75 121 ARG A N 1
ATOM 926 C CA . ARG A 1 121 ? 21.168 -9.538 6.740 1.00 94.75 121 ARG A CA 1
ATOM 927 C C . ARG A 1 121 ? 20.924 -8.615 5.552 1.00 94.75 121 ARG A C 1
ATOM 929 O O . ARG A 1 121 ? 19.784 -8.252 5.292 1.00 94.75 121 ARG A O 1
ATOM 936 N N . ARG A 1 122 ? 21.964 -8.247 4.800 1.00 93.75 122 ARG A N 1
ATOM 937 C CA . ARG A 1 122 ? 21.857 -7.293 3.685 1.00 93.75 122 ARG A CA 1
ATOM 938 C C . ARG A 1 122 ? 21.095 -7.837 2.487 1.00 93.75 122 ARG A C 1
ATOM 940 O O . ARG A 1 122 ? 20.374 -7.079 1.844 1.00 93.75 122 ARG A O 1
ATOM 947 N N . ASP A 1 123 ? 21.180 -9.137 2.231 1.00 90.56 123 ASP A N 1
ATOM 948 C CA . ASP A 1 123 ? 20.357 -9.766 1.202 1.00 90.56 123 ASP A CA 1
ATOM 949 C C . ASP A 1 123 ? 18.848 -9.659 1.506 1.00 90.56 123 ASP A C 1
ATOM 951 O O . ASP A 1 123 ? 18.034 -9.454 0.602 1.00 90.56 123 ASP A O 1
ATOM 955 N N . ARG A 1 124 ? 18.477 -9.722 2.789 1.00 91.69 124 ARG A N 1
ATOM 956 C CA . ARG A 1 124 ? 17.078 -9.734 3.250 1.00 91.69 124 ARG A CA 1
ATOM 957 C C . ARG A 1 124 ? 16.536 -8.369 3.662 1.00 91.69 124 ARG A C 1
ATOM 959 O O . ARG A 1 124 ? 15.317 -8.208 3.724 1.00 91.69 124 ARG A O 1
ATOM 966 N N . ARG A 1 125 ? 17.421 -7.432 4.003 1.00 95.38 125 ARG A N 1
ATOM 967 C CA . ARG A 1 125 ? 17.106 -6.120 4.575 1.00 95.38 125 ARG A CA 1
ATOM 968 C C . ARG A 1 125 ? 17.716 -5.036 3.721 1.00 95.38 125 ARG A C 1
ATOM 970 O O . ARG A 1 125 ? 18.905 -4.736 3.848 1.00 95.38 125 ARG A O 1
ATOM 977 N N . HIS A 1 126 ? 16.898 -4.448 2.860 1.00 96.56 126 HIS A N 1
ATOM 978 C CA . HIS A 1 126 ? 17.275 -3.246 2.136 1.00 96.56 126 HIS A CA 1
ATOM 979 C C . HIS A 1 126 ? 16.041 -2.474 1.665 1.00 96.56 126 HIS A C 1
ATOM 981 O O . HIS A 1 126 ? 15.080 -3.058 1.163 1.00 96.56 126 HIS A O 1
ATOM 987 N N . THR A 1 127 ? 16.109 -1.145 1.705 1.00 97.31 127 THR A N 1
ATOM 988 C CA . THR A 1 127 ? 15.019 -0.240 1.274 1.00 97.31 127 THR A CA 1
ATOM 989 C C . THR A 1 127 ? 14.597 -0.402 -0.196 1.00 97.31 127 THR A C 1
ATOM 991 O O . THR A 1 127 ? 13.534 0.063 -0.610 1.00 97.31 127 THR A O 1
ATOM 994 N N . HIS A 1 128 ? 15.428 -1.062 -1.004 1.00 97.31 128 HIS A N 1
ATOM 995 C CA . HIS A 1 128 ? 15.215 -1.339 -2.429 1.00 97.31 128 HIS A CA 1
ATOM 996 C C . HIS A 1 128 ? 14.984 -2.831 -2.745 1.00 97.31 128 HIS A C 1
ATOM 998 O O . HIS A 1 128 ? 14.882 -3.182 -3.917 1.00 97.31 128 HIS A O 1
ATOM 1004 N N . LYS A 1 129 ? 14.864 -3.728 -1.754 1.00 97.00 129 LYS A N 1
ATOM 1005 C CA . LYS A 1 129 ? 14.473 -5.142 -1.972 1.00 97.00 129 LYS A CA 1
ATOM 1006 C C . LYS A 1 129 ? 12.953 -5.282 -2.172 1.00 97.00 129 LYS A C 1
ATOM 1008 O O . LYS A 1 129 ? 12.281 -6.095 -1.542 1.00 97.00 129 LYS A O 1
ATOM 1013 N N . TYR A 1 130 ? 12.422 -4.448 -3.062 1.00 98.06 130 TYR A N 1
ATOM 1014 C CA . TYR A 1 130 ? 11.015 -4.365 -3.433 1.00 98.06 130 TYR A CA 1
ATOM 1015 C C . TYR A 1 130 ? 10.894 -4.549 -4.943 1.00 98.06 130 TYR A C 1
ATOM 1017 O O . TYR A 1 130 ? 11.734 -4.051 -5.697 1.00 98.06 130 TYR A O 1
ATOM 1025 N N . HIS A 1 131 ? 9.877 -5.291 -5.365 1.00 98.38 131 HIS A N 1
ATOM 1026 C CA . HIS A 1 131 ? 9.738 -5.806 -6.719 1.00 98.38 131 HIS A CA 1
ATOM 1027 C C . HIS A 1 131 ? 8.552 -5.166 -7.426 1.00 98.38 131 HIS A C 1
ATOM 1029 O O . HIS A 1 131 ? 7.508 -4.960 -6.808 1.00 98.38 131 HIS A O 1
ATOM 1035 N N . LEU A 1 132 ? 8.719 -4.889 -8.717 1.00 98.44 132 LEU A N 1
ATOM 1036 C CA . LEU A 1 132 ? 7.669 -4.448 -9.626 1.00 98.44 132 LEU A CA 1
ATOM 1037 C C . LEU A 1 132 ? 7.384 -5.532 -10.660 1.00 98.44 132 LEU A C 1
ATOM 1039 O O . LEU A 1 132 ? 8.300 -6.068 -11.287 1.00 98.44 132 LEU A O 1
ATOM 1043 N N . THR A 1 133 ? 6.102 -5.803 -10.876 1.00 98.50 133 THR A N 1
ATOM 1044 C CA . THR A 1 133 ? 5.615 -6.684 -11.945 1.00 98.50 133 THR A CA 1
ATOM 1045 C C . THR A 1 133 ? 4.442 -6.017 -12.650 1.00 98.50 133 THR A C 1
ATOM 1047 O O . THR A 1 133 ? 3.598 -5.412 -11.988 1.00 98.50 133 THR A O 1
ATOM 1050 N N . ILE A 1 134 ? 4.367 -6.157 -13.971 1.00 98.75 134 ILE A N 1
ATOM 1051 C CA . ILE A 1 134 ? 3.278 -5.689 -14.830 1.00 98.75 134 ILE A CA 1
ATOM 1052 C C . ILE A 1 134 ? 2.592 -6.899 -15.469 1.00 98.75 134 ILE A C 1
ATOM 1054 O O . ILE A 1 134 ? 3.243 -7.824 -15.945 1.00 98.75 134 ILE A O 1
ATOM 1058 N N . PHE A 1 135 ? 1.265 -6.860 -15.518 1.00 98.56 135 PHE A N 1
ATOM 1059 C CA . PHE A 1 135 ? 0.397 -7.893 -16.068 1.00 98.56 135 PHE A CA 1
ATOM 1060 C C . PHE A 1 135 ? -0.426 -7.319 -17.221 1.00 98.56 135 PHE A C 1
ATOM 1062 O O . PHE A 1 135 ? -1.261 -6.436 -17.020 1.00 98.56 135 PHE A O 1
ATOM 1069 N N . GLY A 1 136 ? -0.220 -7.841 -18.426 1.00 98.12 136 GLY A N 1
ATOM 1070 C C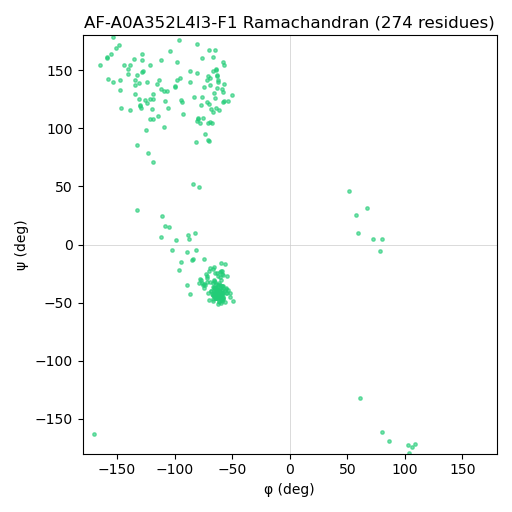A . GLY A 1 136 ? -0.765 -7.275 -19.657 1.00 98.12 136 GLY A CA 1
ATOM 1071 C C . GLY A 1 136 ? 0.052 -6.086 -20.169 1.00 98.12 136 GLY A C 1
ATOM 1072 O O . GLY A 1 136 ? 1.216 -5.900 -19.810 1.00 98.12 136 GLY A O 1
ATOM 1073 N N . THR A 1 137 ? -0.563 -5.285 -21.037 1.00 97.62 137 THR A N 1
ATOM 1074 C CA . THR A 1 137 ? 0.081 -4.133 -21.678 1.00 97.62 137 THR A CA 1
ATOM 1075 C C . THR A 1 137 ? -0.433 -2.838 -21.051 1.00 97.62 137 THR A C 1
ATOM 1077 O O . THR A 1 137 ? -1.630 -2.567 -21.164 1.00 97.62 137 THR A O 1
ATOM 1080 N N . PRO A 1 138 ? 0.431 -2.024 -20.414 1.00 98.00 138 PRO A N 1
ATOM 1081 C CA . PRO A 1 138 ? 0.038 -0.715 -19.911 1.00 98.00 138 PRO A CA 1
ATOM 1082 C C . PRO A 1 138 ? -0.511 0.168 -21.029 1.00 98.00 138 PRO A C 1
ATOM 1084 O O . PRO A 1 138 ? 0.162 0.411 -22.029 1.00 98.00 138 PRO A O 1
ATOM 1087 N N . ALA A 1 139 ? -1.742 0.638 -20.858 1.00 96.19 139 ALA A N 1
ATOM 1088 C CA . ALA A 1 139 ? -2.421 1.500 -21.815 1.00 96.19 139 ALA A CA 1
ATOM 1089 C C . ALA A 1 139 ? -3.552 2.282 -21.132 1.00 96.19 139 ALA A C 1
ATOM 1091 O O . ALA A 1 139 ? -4.038 1.901 -20.063 1.00 96.19 139 ALA A O 1
ATOM 1092 N N . ALA A 1 140 ? -3.984 3.372 -21.773 1.00 93.69 140 ALA A N 1
ATOM 1093 C CA . ALA A 1 140 ? -5.154 4.141 -21.345 1.00 93.69 140 ALA A CA 1
ATOM 1094 C C . ALA A 1 140 ? -6.476 3.387 -21.583 1.00 93.69 140 ALA A C 1
ATOM 1096 O O . ALA A 1 140 ? -7.463 3.657 -20.913 1.00 93.69 140 ALA A O 1
ATOM 1097 N N . THR A 1 141 ? -6.493 2.432 -22.514 1.00 95.19 141 THR A N 1
ATOM 1098 C CA . THR A 1 141 ? -7.649 1.589 -22.851 1.00 95.19 141 THR A CA 1
ATOM 1099 C C . THR A 1 141 ? -7.316 0.115 -22.659 1.00 95.19 141 THR A C 1
ATOM 1101 O O . THR A 1 141 ? -6.159 -0.282 -22.799 1.00 95.19 141 THR A O 1
ATOM 1104 N N . GLY A 1 142 ? -8.323 -0.719 -22.419 1.00 97.00 142 GLY A N 1
ATOM 1105 C CA . GLY A 1 142 ? -8.147 -2.142 -22.144 1.00 97.00 142 GLY A CA 1
ATOM 1106 C C . GLY A 1 142 ? -7.888 -2.420 -20.665 1.00 97.00 142 GLY A C 1
ATOM 1107 O O . GLY A 1 142 ? -8.082 -1.560 -19.810 1.00 97.00 142 GLY A O 1
ATOM 1108 N N . THR A 1 143 ? -7.494 -3.655 -20.346 1.00 98.50 143 THR A N 1
ATOM 1109 C CA . THR A 1 143 ? -7.252 -4.094 -18.964 1.00 98.50 143 THR A CA 1
ATOM 1110 C C . THR A 1 143 ? -5.804 -4.523 -18.775 1.00 98.50 143 THR A C 1
ATOM 1112 O O . THR A 1 143 ? -5.292 -5.352 -19.527 1.00 98.50 143 THR A O 1
ATOM 1115 N N . TRP A 1 144 ? -5.171 -3.993 -17.736 1.00 98.69 144 TRP A N 1
ATOM 1116 C CA . TRP A 1 144 ? -3.836 -4.382 -17.299 1.00 98.69 144 TRP A CA 1
ATOM 1117 C C . TRP A 1 144 ? -3.733 -4.235 -15.780 1.00 98.69 144 TRP A C 1
ATOM 1119 O O . TRP A 1 144 ? -4.645 -3.739 -15.118 1.00 98.69 144 TRP A O 1
ATOM 1129 N N . GLY A 1 145 ? -2.643 -4.704 -15.198 1.00 98.50 145 GLY A N 1
ATOM 1130 C CA . GLY A 1 145 ? -2.399 -4.545 -13.775 1.00 98.50 145 GLY A CA 1
ATOM 1131 C C . GLY A 1 145 ? -0.923 -4.486 -13.469 1.00 98.50 145 GLY A C 1
ATOM 1132 O O . GLY A 1 145 ? -0.082 -4.771 -14.318 1.00 98.50 145 GLY A O 1
ATOM 1133 N N . TRP A 1 146 ? -0.606 -4.118 -12.244 1.00 98.75 146 TRP A N 1
ATOM 1134 C CA . TRP A 1 146 ? 0.758 -4.135 -11.752 1.00 98.75 146 TRP A CA 1
ATOM 1135 C C . TRP A 1 146 ? 0.752 -4.262 -10.239 1.00 98.75 146 TRP A C 1
ATOM 1137 O O . TRP A 1 146 ? -0.271 -4.054 -9.581 1.00 98.75 146 TRP A O 1
ATOM 1147 N N . ARG A 1 147 ? 1.904 -4.620 -9.687 1.00 97.81 147 ARG A N 1
ATOM 1148 C CA . ARG A 1 147 ? 2.083 -4.714 -8.243 1.00 97.81 147 ARG A CA 1
ATOM 1149 C C . ARG A 1 147 ? 3.465 -4.282 -7.809 1.00 97.81 147 ARG A C 1
ATOM 1151 O O . ARG A 1 147 ? 4.419 -4.382 -8.581 1.00 97.81 147 ARG A O 1
ATOM 1158 N N . PHE A 1 148 ? 3.535 -3.840 -6.562 1.00 98.56 148 PHE A N 1
ATOM 1159 C CA . PHE A 1 148 ? 4.747 -3.458 -5.864 1.00 98.56 148 PHE A CA 1
ATOM 1160 C C . PHE A 1 148 ? 4.811 -4.161 -4.512 1.00 98.56 148 PHE A C 1
ATOM 1162 O O . PHE A 1 148 ? 3.943 -3.958 -3.661 1.00 98.56 148 PHE A O 1
ATOM 1169 N N . GLU A 1 149 ? 5.824 -5.002 -4.310 1.00 97.69 149 GLU A N 1
ATOM 1170 C CA . GLU A 1 149 ? 5.858 -5.916 -3.165 1.00 97.69 149 GLU A CA 1
ATOM 1171 C C . GLU A 1 149 ? 7.246 -6.053 -2.547 1.00 97.69 149 GLU A C 1
ATOM 1173 O O . GLU A 1 149 ? 8.265 -6.064 -3.236 1.00 97.69 149 GLU A O 1
ATOM 1178 N N . GLY A 1 150 ? 7.288 -6.238 -1.234 1.00 96.88 150 GLY A N 1
ATOM 1179 C CA . GLY A 1 150 ? 8.514 -6.465 -0.482 1.00 96.88 150 GLY A CA 1
ATOM 1180 C C . GLY A 1 150 ? 8.205 -6.876 0.948 1.00 96.88 150 GLY A C 1
ATOM 1181 O O . GLY A 1 150 ? 7.095 -7.303 1.266 1.00 96.88 150 GLY A O 1
ATOM 1182 N N . HIS A 1 151 ? 9.194 -6.778 1.825 1.00 96.25 151 HIS A N 1
ATOM 1183 C CA . HIS A 1 151 ? 8.985 -7.0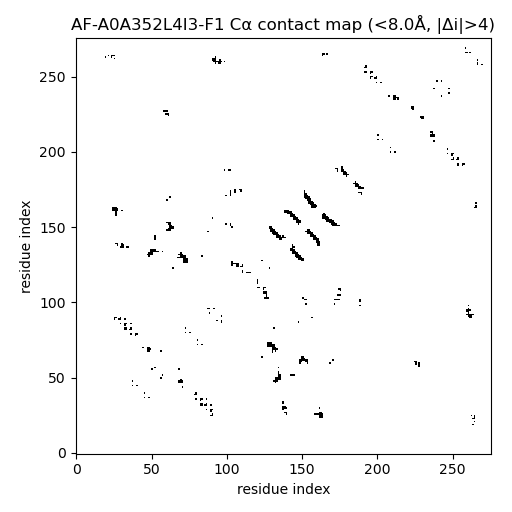43 3.241 1.00 96.25 151 HIS A CA 1
ATOM 1184 C C . HIS A 1 151 ? 8.030 -5.993 3.843 1.00 96.25 151 HIS A C 1
ATOM 1186 O O . HIS A 1 151 ? 8.220 -4.798 3.665 1.00 96.25 151 HIS A O 1
ATOM 1192 N N . HIS A 1 152 ? 6.951 -6.442 4.487 1.00 96.19 152 HIS A N 1
ATOM 1193 C CA . HIS A 1 152 ? 5.864 -5.628 5.040 1.00 96.19 152 HIS A CA 1
ATOM 1194 C C . HIS A 1 152 ? 5.130 -4.705 4.046 1.00 96.19 152 HIS A C 1
ATOM 1196 O O . HIS A 1 152 ? 4.527 -3.711 4.453 1.00 96.19 152 HIS A O 1
ATOM 1202 N N . MET A 1 153 ? 5.127 -5.042 2.753 1.00 97.06 153 MET A N 1
ATOM 1203 C CA . MET A 1 153 ? 4.414 -4.271 1.731 1.00 97.06 153 MET A CA 1
ATOM 1204 C C . MET A 1 153 ? 3.887 -5.170 0.615 1.00 97.06 153 MET A C 1
ATOM 1206 O O . MET A 1 153 ? 4.635 -5.968 0.050 1.00 97.06 153 MET A O 1
ATOM 1210 N N . SER A 1 154 ? 2.624 -4.985 0.243 1.00 97.00 154 SER A N 1
ATOM 1211 C CA . SER A 1 154 ? 2.061 -5.493 -1.009 1.00 97.00 154 SER A CA 1
ATOM 1212 C C . SER A 1 154 ? 1.007 -4.510 -1.506 1.00 97.00 154 SER A C 1
ATOM 1214 O O . SER A 1 154 ? 0.020 -4.256 -0.818 1.00 97.00 154 SER A O 1
ATOM 1216 N N . LEU A 1 155 ? 1.241 -3.923 -2.677 1.00 98.00 155 LEU A N 1
ATOM 1217 C CA . LEU A 1 155 ? 0.325 -3.014 -3.360 1.00 98.00 155 LEU A CA 1
ATOM 1218 C C . LEU A 1 155 ? 0.005 -3.607 -4.723 1.00 98.00 155 LEU A C 1
ATOM 1220 O O . LEU A 1 155 ? 0.921 -3.894 -5.487 1.00 98.00 155 LEU A O 1
ATOM 1224 N N . ASN A 1 156 ? -1.273 -3.786 -5.031 1.00 97.62 156 ASN A N 1
ATOM 1225 C CA . ASN A 1 156 ? -1.717 -4.386 -6.285 1.00 97.62 156 ASN A CA 1
ATOM 1226 C C . ASN A 1 156 ? -2.787 -3.519 -6.922 1.00 97.62 156 ASN A C 1
ATOM 1228 O O . ASN A 1 156 ? -3.687 -3.044 -6.235 1.00 97.62 156 ASN A O 1
ATOM 1232 N N . PHE A 1 157 ? -2.714 -3.372 -8.240 1.00 98.50 157 PHE A N 1
ATOM 1233 C CA . PHE A 1 157 ? -3.624 -2.541 -9.008 1.00 98.50 157 PHE A CA 1
ATOM 1234 C C . PHE A 1 157 ? -4.106 -3.282 -10.250 1.00 98.50 157 PHE A C 1
ATOM 1236 O O . PHE A 1 157 ? -3.323 -3.914 -10.962 1.00 98.50 157 PHE A O 1
ATOM 1243 N N . VAL A 1 158 ? -5.401 -3.164 -10.534 1.00 98.44 158 VAL A N 1
ATOM 1244 C CA . VAL A 1 158 ? -5.992 -3.509 -11.828 1.00 98.44 158 VAL A CA 1
ATOM 1245 C C . VAL A 1 158 ? -6.602 -2.247 -12.404 1.00 98.44 158 VAL A C 1
ATOM 1247 O O . VAL A 1 158 ? -7.435 -1.599 -11.768 1.00 98.44 158 VAL A O 1
ATOM 1250 N N . ILE A 1 159 ? -6.187 -1.924 -13.620 1.00 98.56 159 ILE A N 1
ATOM 1251 C CA . ILE A 1 159 ? -6.640 -0.779 -14.386 1.00 98.56 159 ILE A CA 1
ATOM 1252 C C . ILE A 1 159 ? -7.493 -1.307 -15.533 1.00 98.56 159 ILE A C 1
ATOM 1254 O O . ILE A 1 159 ? -7.093 -2.238 -16.235 1.00 98.56 159 ILE A O 1
ATOM 1258 N N . ARG A 1 160 ? -8.665 -0.708 -15.729 1.00 98.19 160 ARG A N 1
ATOM 1259 C CA . ARG A 1 160 ? -9.520 -0.932 -16.893 1.00 98.19 160 ARG A CA 1
ATOM 1260 C C . ARG A 1 160 ? -9.922 0.414 -17.465 1.00 98.19 160 ARG A C 1
ATOM 1262 O O . ARG A 1 160 ? -10.527 1.211 -16.758 1.00 98.19 160 ARG A O 1
ATOM 1269 N N . ASP A 1 161 ? -9.564 0.648 -18.721 1.00 96.69 161 ASP A N 1
ATOM 1270 C CA . ASP A 1 161 ? -9.911 1.867 -19.458 1.00 96.69 161 ASP A CA 1
ATOM 1271 C C . ASP A 1 161 ? -9.541 3.150 -18.689 1.00 96.69 161 ASP A C 1
ATOM 1273 O O . ASP A 1 161 ? -10.342 4.066 -18.527 1.00 96.69 161 ASP A O 1
ATOM 1277 N N . GLY A 1 162 ? -8.319 3.178 -18.141 1.00 95.81 162 GLY A N 1
ATOM 1278 C CA . GLY A 1 162 ? -7.775 4.321 -17.400 1.00 95.81 162 GLY A CA 1
ATOM 1279 C C . GLY A 1 162 ? -8.278 4.455 -15.958 1.00 95.81 162 GLY A C 1
ATOM 1280 O O . GLY A 1 162 ? -7.752 5.274 -15.203 1.00 95.81 162 GLY A O 1
ATOM 1281 N N . VAL A 1 163 ? -9.235 3.624 -15.539 1.00 96.69 163 VAL A N 1
ATOM 1282 C CA . VAL A 1 163 ? -9.811 3.618 -14.188 1.00 96.69 163 VAL A CA 1
ATOM 1283 C C . VAL A 1 163 ? -9.184 2.507 -13.351 1.00 96.69 163 VAL A C 1
ATOM 1285 O O . VAL A 1 163 ? -9.055 1.371 -13.810 1.00 96.69 163 VAL A O 1
ATOM 1288 N N . VAL A 1 164 ? -8.817 2.799 -12.101 1.00 97.81 164 VAL A N 1
ATOM 1289 C CA . VAL A 1 164 ? -8.378 1.763 -11.155 1.00 97.81 164 VAL A CA 1
ATOM 1290 C C . VAL A 1 164 ? -9.616 1.038 -10.636 1.00 97.81 164 VAL A C 1
ATOM 1292 O O . VAL A 1 164 ? -10.359 1.563 -9.811 1.00 97.81 164 VAL A O 1
ATOM 1295 N N . VAL A 1 165 ? -9.841 -0.177 -11.133 1.00 96.94 165 VAL A N 1
ATOM 1296 C CA . VAL A 1 165 ? -11.012 -1.007 -10.795 1.00 96.94 165 VAL A CA 1
ATOM 1297 C C . VAL A 1 165 ? -10.744 -1.986 -9.652 1.00 96.94 165 VAL A C 1
ATOM 1299 O O . VAL A 1 165 ? -11.679 -2.539 -9.081 1.00 96.94 165 VAL A O 1
ATOM 1302 N N . SER A 1 166 ? -9.475 -2.211 -9.310 1.00 95.88 166 SER A N 1
ATOM 1303 C CA . SER A 1 166 ? -9.068 -2.916 -8.095 1.00 95.88 166 SER A CA 1
ATOM 1304 C C . SER A 1 166 ? -7.753 -2.348 -7.582 1.00 95.88 166 SER A C 1
ATOM 1306 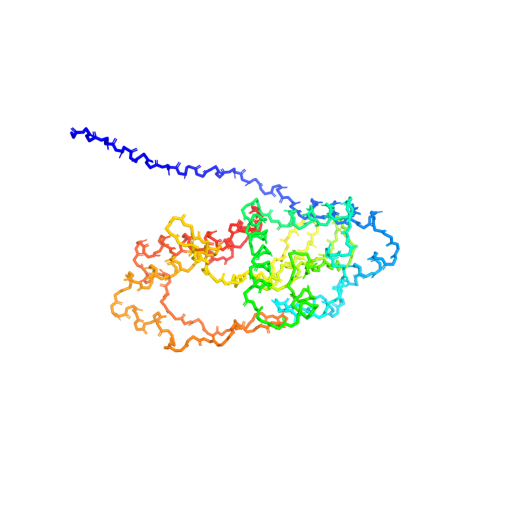O O . SER A 1 166 ? -6.860 -2.038 -8.367 1.00 95.88 166 SER A O 1
ATOM 1308 N N . SER A 1 167 ? -7.638 -2.239 -6.264 1.00 95.75 167 SER A N 1
ATOM 1309 C CA . SER A 1 167 ? -6.444 -1.773 -5.553 1.00 95.75 167 SER A CA 1
ATOM 1310 C C . SER A 1 167 ? -6.086 -2.710 -4.391 1.00 95.75 167 SER A C 1
ATOM 1312 O O . SER A 1 167 ? -5.597 -2.272 -3.353 1.00 95.75 167 SER A O 1
ATOM 1314 N N . THR A 1 168 ? -6.424 -3.998 -4.528 1.00 93.25 168 THR A N 1
ATOM 1315 C CA . THR A 1 168 ? -6.191 -5.037 -3.516 1.00 93.25 168 THR A CA 1
ATOM 1316 C C . THR A 1 168 ? -5.448 -6.244 -4.105 1.00 93.25 168 THR A C 1
ATOM 1318 O O . THR A 1 168 ? -5.695 -6.574 -5.268 1.00 93.25 168 THR A O 1
ATOM 1321 N N . PRO A 1 169 ? -4.624 -6.955 -3.310 1.00 92.31 169 PRO A N 1
ATOM 1322 C CA . PRO A 1 169 ? -4.351 -6.695 -1.894 1.00 92.31 169 PRO A CA 1
ATOM 1323 C C . PRO A 1 169 ? -3.539 -5.411 -1.668 1.00 92.31 169 PRO A C 1
ATOM 1325 O O . PRO A 1 169 ? -2.676 -5.049 -2.467 1.00 92.31 169 PRO A O 1
ATOM 1328 N N . GLU A 1 170 ? -3.878 -4.726 -0.575 1.00 94.56 170 GLU A N 1
ATOM 1329 C CA . GLU A 1 170 ? -3.177 -3.559 -0.043 1.00 94.56 170 GLU A CA 1
ATOM 1330 C C . GLU A 1 170 ? -2.749 -3.899 1.385 1.00 94.56 170 GLU A C 1
ATOM 1332 O O . GLU A 1 170 ? -3.573 -3.993 2.295 1.00 94.56 170 GLU A O 1
ATOM 1337 N N . MET A 1 171 ? -1.453 -4.109 1.578 1.00 94.44 171 MET A N 1
ATOM 1338 C CA . MET A 1 171 ? -0.864 -4.453 2.862 1.00 94.44 171 MET A CA 1
ATOM 1339 C C . MET A 1 171 ? 0.323 -3.533 3.120 1.00 94.44 171 MET A C 1
ATOM 1341 O O . MET A 1 171 ? 1.237 -3.443 2.304 1.00 94.44 171 MET A O 1
ATOM 1345 N N . MET A 1 172 ? 0.293 -2.859 4.268 1.00 96.19 172 MET A N 1
ATOM 1346 C CA . MET A 1 172 ? 1.415 -2.100 4.813 1.00 96.19 172 MET A CA 1
ATOM 1347 C C . MET A 1 172 ? 1.597 -2.515 6.268 1.00 96.19 172 MET A C 1
ATOM 1349 O O . MET A 1 172 ? 0.686 -2.326 7.079 1.00 96.19 172 MET A O 1
ATOM 1353 N N . GLY A 1 173 ? 2.759 -3.067 6.593 1.00 95.81 173 GLY A N 1
ATOM 1354 C CA . GLY A 1 173 ? 3.184 -3.370 7.955 1.00 95.81 173 GLY A CA 1
ATOM 1355 C C . GLY A 1 173 ? 4.346 -2.476 8.374 1.00 95.81 173 GLY A C 1
ATOM 1356 O O . GLY A 1 173 ? 5.059 -1.935 7.537 1.00 95.81 173 GLY A O 1
ATOM 1357 N N . ALA A 1 174 ? 4.550 -2.324 9.678 1.00 95.75 174 ALA A N 1
ATOM 1358 C CA . ALA A 1 174 ? 5.722 -1.653 10.222 1.00 95.75 174 ALA A CA 1
ATOM 1359 C C . ALA A 1 174 ? 6.427 -2.606 11.183 1.00 95.75 174 ALA A C 1
ATOM 1361 O O . ALA A 1 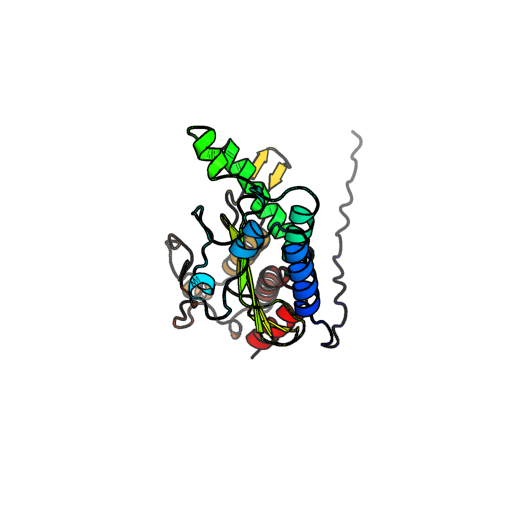174 ? 5.826 -3.066 12.154 1.00 95.75 174 ALA A O 1
ATOM 1362 N N . ASN A 1 175 ? 7.693 -2.893 10.903 1.00 93.94 175 ASN A N 1
ATOM 1363 C CA . ASN A 1 175 ? 8.548 -3.680 11.773 1.00 93.94 175 ASN A CA 1
ATOM 1364 C C . ASN A 1 175 ? 9.943 -3.038 11.817 1.00 93.94 175 ASN A C 1
ATOM 1366 O O . ASN A 1 175 ? 10.598 -2.981 10.779 1.00 93.94 175 ASN A O 1
ATOM 1370 N N . PRO A 1 176 ? 10.391 -2.541 12.978 1.00 94.12 176 PRO A N 1
ATOM 1371 C CA . PRO A 1 176 ? 9.639 -2.445 14.233 1.00 94.12 176 PRO A CA 1
ATOM 1372 C C . PRO A 1 176 ? 8.459 -1.454 14.147 1.00 94.12 176 PRO A C 1
ATOM 1374 O O . PRO A 1 176 ? 8.512 -0.458 13.427 1.00 94.12 176 PRO A O 1
ATOM 1377 N N . ALA A 1 177 ? 7.384 -1.713 14.901 1.00 94.06 177 ALA A N 1
ATOM 1378 C CA . ALA A 1 177 ? 6.213 -0.824 14.957 1.00 94.06 177 ALA A CA 1
ATOM 1379 C C . ALA A 1 177 ? 6.482 0.479 15.738 1.00 94.06 177 ALA A C 1
ATOM 1381 O O . ALA A 1 177 ? 5.841 1.503 15.494 1.00 94.06 177 ALA A O 1
ATOM 1382 N N . LEU A 1 178 ? 7.443 0.432 16.664 1.00 95.25 178 LEU A N 1
ATOM 1383 C CA . LEU A 1 178 ? 7.960 1.556 17.432 1.00 95.25 178 LEU A CA 1
ATOM 1384 C C . LEU A 1 178 ? 9.485 1.482 17.435 1.00 95.25 178 LEU A C 1
ATOM 1386 O O . LEU A 1 178 ? 10.061 0.463 17.808 1.00 95.25 178 LEU A O 1
ATOM 1390 N N . ILE A 1 179 ? 10.123 2.591 17.091 1.00 94.56 179 ILE A N 1
ATOM 1391 C CA . ILE A 1 179 ? 11.532 2.839 17.382 1.00 94.56 179 ILE A CA 1
ATOM 1392 C C . ILE A 1 179 ? 11.568 3.900 18.466 1.00 94.56 179 ILE A C 1
ATOM 1394 O O . ILE A 1 179 ? 11.013 4.979 18.270 1.00 94.56 179 ILE A O 1
ATOM 1398 N N . ASP A 1 180 ? 12.222 3.601 19.582 1.00 93.25 180 ASP A N 1
ATOM 1399 C CA . ASP A 1 180 ? 12.498 4.560 20.647 1.00 93.25 180 ASP A CA 1
ATOM 1400 C C . ASP A 1 180 ? 14.010 4.778 20.730 1.00 93.25 180 ASP A C 1
ATOM 1402 O O . ASP A 1 180 ? 14.770 3.880 21.089 1.00 93.25 180 ASP A O 1
ATOM 1406 N N . ALA A 1 181 ? 14.448 5.976 20.347 1.00 89.88 181 ALA A N 1
ATOM 1407 C CA . ALA A 1 181 ? 15.839 6.400 20.410 1.00 89.88 181 ALA A CA 1
ATOM 1408 C C . ALA A 1 181 ? 16.087 7.378 21.573 1.00 89.88 181 ALA A C 1
ATOM 1410 O O . ALA A 1 181 ? 17.119 8.052 21.597 1.00 89.88 181 ALA A O 1
ATOM 1411 N N . GLY A 1 182 ? 15.164 7.483 22.532 1.00 92.50 182 GLY A N 1
ATOM 1412 C CA . GLY A 1 182 ? 15.230 8.371 23.688 1.00 92.50 182 GLY A CA 1
ATOM 1413 C C . GLY A 1 182 ? 14.348 9.623 23.558 1.00 92.50 182 GLY A C 1
ATOM 1414 O O . GLY A 1 182 ? 13.573 9.760 22.610 1.00 92.50 182 GLY A O 1
ATOM 1415 N N . PRO A 1 183 ? 14.459 10.581 24.500 1.00 93.88 183 PRO A N 1
ATOM 1416 C CA . PRO A 1 183 ? 13.499 11.677 24.642 1.00 93.88 183 PRO A CA 1
ATOM 1417 C C . PRO A 1 183 ? 13.264 12.468 23.348 1.00 93.88 183 PRO A C 1
ATOM 1419 O O . PRO A 1 183 ? 14.206 12.979 22.742 1.00 93.88 183 PRO A O 1
ATOM 1422 N N . GLY A 1 184 ? 11.997 12.549 22.926 1.00 89.06 184 GLY A N 1
ATOM 1423 C CA . GLY A 1 184 ? 11.568 13.265 21.718 1.00 89.06 184 GLY A CA 1
ATOM 1424 C C . GLY A 1 184 ? 11.947 12.599 20.390 1.00 89.06 184 GLY A C 1
ATOM 1425 O O . GLY A 1 184 ? 11.695 13.176 19.337 1.00 89.06 184 GLY A O 1
ATOM 1426 N N . ARG A 1 185 ? 12.544 11.401 20.413 1.00 91.19 185 ARG A N 1
ATOM 1427 C CA . ARG A 1 185 ? 13.024 10.685 19.226 1.00 91.19 185 ARG A CA 1
ATOM 1428 C C . ARG A 1 185 ? 12.371 9.312 19.156 1.00 91.19 185 ARG A C 1
ATOM 1430 O O . ARG A 1 185 ? 12.985 8.307 19.499 1.00 91.19 185 ARG A O 1
ATOM 1437 N N . SER A 1 186 ? 11.121 9.286 18.704 1.00 93.19 186 SER A N 1
ATOM 1438 C CA . SER A 1 186 ? 10.416 8.037 18.424 1.00 93.19 186 SER A CA 1
ATOM 1439 C C . SER A 1 186 ? 9.818 8.035 17.024 1.00 93.19 186 SER A C 1
ATOM 1441 O O . SER A 1 186 ? 9.442 9.085 16.499 1.00 93.19 186 SER A O 1
ATOM 1443 N N . LEU A 1 187 ? 9.743 6.853 16.417 1.00 92.94 187 LEU A N 1
ATOM 1444 C CA . LEU A 1 187 ? 9.093 6.641 15.128 1.00 92.94 187 LEU A CA 1
ATOM 1445 C C . LEU A 1 187 ? 8.054 5.527 15.259 1.00 92.94 187 LEU A C 1
ATOM 1447 O O . LEU A 1 187 ? 8.385 4.416 15.662 1.00 92.94 187 LEU A O 1
ATOM 1451 N N . ARG A 1 188 ? 6.806 5.829 14.889 1.00 95.94 188 ARG A N 1
ATOM 1452 C CA . ARG A 1 188 ? 5.695 4.872 14.773 1.00 95.94 188 ARG A CA 1
ATOM 1453 C C . ARG A 1 188 ? 4.981 5.104 13.441 1.00 95.94 188 ARG A C 1
ATOM 1455 O O . ARG A 1 188 ? 4.013 5.856 13.371 1.00 95.94 188 ARG A O 1
ATOM 1462 N N . VAL A 1 189 ? 5.486 4.489 12.371 1.00 95.38 189 VAL A N 1
ATOM 1463 C CA . VAL A 1 189 ? 5.067 4.769 10.978 1.00 95.38 189 VAL A CA 1
ATOM 1464 C C . VAL A 1 189 ? 3.554 4.616 10.766 1.00 95.38 189 VAL A C 1
ATOM 1466 O O . VAL A 1 189 ? 2.943 5.410 10.057 1.00 95.38 189 VAL A O 1
ATOM 1469 N N . LEU A 1 190 ? 2.936 3.620 11.407 1.00 96.25 190 LEU A N 1
ATOM 1470 C CA . LEU A 1 190 ? 1.505 3.312 11.277 1.00 96.25 190 LEU A CA 1
ATOM 1471 C C . LEU A 1 190 ? 0.703 3.620 12.558 1.00 96.25 190 LEU A C 1
ATOM 1473 O O . LEU A 1 190 ? -0.354 3.028 12.772 1.00 96.25 190 LEU A O 1
ATOM 1477 N N . ALA A 1 191 ? 1.189 4.539 13.408 1.00 96.12 191 ALA A N 1
ATOM 1478 C CA . ALA A 1 191 ? 0.609 4.831 14.728 1.00 96.12 191 ALA A CA 1
ATOM 1479 C C . ALA A 1 191 ? -0.893 5.122 14.695 1.00 96.12 191 ALA A C 1
ATOM 1481 O O . ALA A 1 191 ? -1.637 4.589 15.510 1.00 96.12 191 ALA A O 1
ATOM 1482 N N . ALA A 1 192 ? -1.341 5.946 13.742 1.00 95.81 192 ALA A N 1
ATOM 1483 C CA . ALA A 1 192 ? -2.725 6.404 13.680 1.00 95.81 192 ALA A CA 1
ATOM 1484 C C . ALA A 1 192 ? -3.720 5.238 13.573 1.00 95.81 192 ALA A C 1
ATOM 1486 O O . ALA A 1 192 ? -4.742 5.250 14.255 1.00 95.81 192 ALA A O 1
ATOM 1487 N N . ARG A 1 193 ? -3.390 4.192 12.795 1.00 94.88 193 ARG A N 1
ATOM 1488 C CA . ARG A 1 193 ? -4.227 2.985 12.666 1.00 94.88 193 ARG A CA 1
ATOM 1489 C C . ARG A 1 193 ? -4.403 2.283 14.010 1.00 94.88 193 ARG A C 1
ATOM 1491 O O . ARG A 1 193 ? -5.512 1.893 14.364 1.00 94.88 193 ARG A O 1
ATOM 1498 N N . GLU A 1 194 ? -3.312 2.135 14.756 1.00 95.00 194 GLU A N 1
ATOM 1499 C CA . GLU A 1 194 ? -3.314 1.482 16.064 1.00 95.00 194 GLU A CA 1
ATOM 1500 C C . GLU A 1 194 ? -4.028 2.336 17.122 1.00 95.00 194 GLU A C 1
ATOM 1502 O O . GLU A 1 194 ? -4.885 1.839 17.855 1.00 95.00 194 GLU A O 1
ATOM 1507 N N . ASP A 1 195 ? -3.694 3.623 17.195 1.00 97.56 195 ASP A N 1
ATOM 1508 C CA . ASP A 1 195 ? -4.169 4.525 18.240 1.00 97.56 195 ASP A CA 1
ATOM 1509 C C . ASP A 1 195 ? -5.676 4.778 18.115 1.00 97.56 195 ASP A C 1
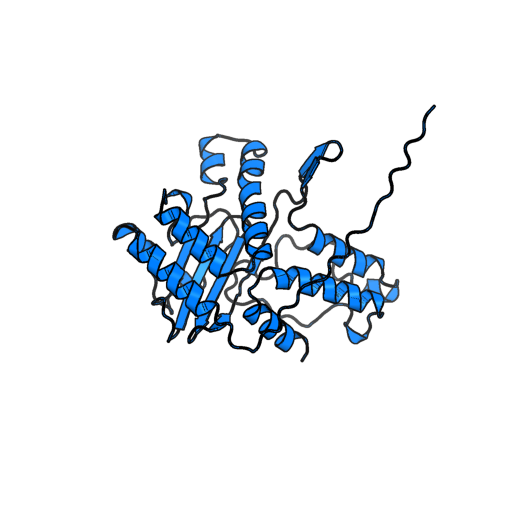ATOM 1511 O O . ASP A 1 195 ? -6.387 4.701 19.119 1.00 97.56 195 ASP A O 1
ATOM 1515 N N . LEU A 1 196 ? -6.185 4.980 16.892 1.00 97.81 196 LEU A N 1
ATOM 1516 C CA . LEU A 1 196 ? -7.621 5.128 16.631 1.00 97.81 196 LEU A CA 1
ATOM 1517 C C . LEU A 1 196 ? -8.390 3.839 16.953 1.00 97.81 196 LEU A C 1
ATOM 1519 O O . LEU A 1 196 ? -9.407 3.890 17.645 1.00 97.81 196 LEU A O 1
ATOM 1523 N N . ALA A 1 197 ? -7.891 2.670 16.533 1.00 95.19 197 ALA A N 1
ATOM 1524 C CA . ALA A 1 197 ? -8.532 1.392 16.851 1.00 95.19 197 ALA A CA 1
ATOM 1525 C C . ALA A 1 197 ? -8.600 1.143 18.370 1.00 95.19 197 ALA A C 1
ATOM 1527 O O . ALA A 1 197 ? -9.642 0.753 18.905 1.00 95.19 197 ALA A O 1
ATOM 1528 N N . ARG A 1 198 ? -7.512 1.433 19.099 1.00 95.81 198 ARG A N 1
ATOM 1529 C CA . ARG A 1 198 ? -7.482 1.340 20.568 1.00 95.81 198 ARG A CA 1
ATOM 1530 C C . ARG A 1 198 ? -8.397 2.369 21.230 1.00 95.81 198 ARG A C 1
ATOM 1532 O O . ARG A 1 198 ? -8.991 2.054 22.260 1.00 95.81 198 ARG A O 1
ATOM 1539 N N . ALA A 1 199 ? -8.511 3.577 20.680 1.00 97.50 199 ALA A N 1
ATOM 1540 C CA . ALA A 1 199 ? -9.395 4.616 21.204 1.00 97.50 199 ALA A CA 1
ATOM 1541 C C . ALA A 1 199 ? -10.871 4.204 21.113 1.00 97.50 199 ALA A C 1
ATOM 1543 O O . ALA A 1 199 ? -11.592 4.330 22.102 1.00 97.50 199 ALA A O 1
ATOM 1544 N N . ILE A 1 200 ? -11.292 3.610 19.990 1.00 96.81 200 ILE A N 1
ATOM 1545 C CA . ILE A 1 200 ? -12.651 3.069 19.821 1.00 96.81 200 ILE A CA 1
ATOM 1546 C C . ILE A 1 200 ? -12.949 2.011 20.892 1.00 96.81 200 ILE A C 1
ATOM 1548 O O . ILE A 1 200 ? -13.980 2.083 21.561 1.00 96.81 200 ILE A O 1
ATOM 1552 N N . LEU A 1 201 ? -12.029 1.065 21.117 1.00 94.94 201 LEU A N 1
ATOM 1553 C CA . LEU A 1 201 ? -12.200 0.028 22.139 1.00 94.94 201 LEU A CA 1
ATOM 1554 C C . LEU A 1 201 ? -12.258 0.607 23.563 1.00 94.94 201 LEU A C 1
ATOM 1556 O O . LEU A 1 201 ? -13.070 0.171 24.376 1.00 94.94 201 LEU A O 1
ATOM 1560 N N . LYS A 1 202 ? -11.420 1.602 23.876 1.00 96.31 202 LYS A N 1
ATOM 1561 C CA . LYS A 1 202 ? -11.429 2.283 25.183 1.00 96.31 202 LYS A CA 1
ATOM 1562 C C . LYS A 1 202 ? -12.719 3.064 25.431 1.00 96.31 202 LYS A C 1
ATOM 1564 O O . LYS A 1 202 ? -13.131 3.177 26.580 1.00 96.31 202 LYS A O 1
ATOM 1569 N N . ALA A 1 203 ? -13.347 3.574 24.375 1.00 97.00 203 ALA A N 1
ATOM 1570 C CA . ALA A 1 203 ? -14.620 4.281 24.447 1.00 97.00 203 ALA A CA 1
ATOM 1571 C C . ALA A 1 203 ? -15.841 3.349 24.517 1.00 97.00 203 ALA A C 1
ATOM 1573 O O . ALA A 1 203 ? -16.962 3.838 24.626 1.00 97.00 203 ALA A O 1
ATOM 1574 N N . CYS A 1 204 ? -15.666 2.028 24.413 1.00 97.12 204 CYS A N 1
ATOM 1575 C CA . CYS A 1 204 ? -16.764 1.073 24.543 1.00 97.12 204 CYS A CA 1
ATOM 1576 C C . CYS A 1 204 ? -17.255 0.971 25.996 1.00 97.12 204 CYS A C 1
ATOM 1578 O O . CYS A 1 204 ? -16.450 0.938 26.931 1.00 97.12 204 CYS A O 1
ATOM 1580 N N . SER A 1 205 ? -18.573 0.840 26.179 1.00 97.50 205 SER A N 1
ATOM 1581 C CA . SER A 1 205 ? -19.143 0.351 27.443 1.00 97.50 205 SER A CA 1
ATOM 1582 C C . SER A 1 205 ? -18.729 -1.101 27.702 1.00 97.50 205 SER A C 1
ATOM 1584 O O . SER A 1 205 ? -18.233 -1.785 26.804 1.00 97.50 205 SER A O 1
ATOM 1586 N N . ASP A 1 206 ? -18.952 -1.611 28.912 1.00 96.69 206 ASP A N 1
ATOM 1587 C CA . ASP A 1 206 ? -18.615 -3.005 29.222 1.00 96.69 206 ASP A CA 1
ATOM 1588 C C . ASP A 1 206 ? -19.456 -4.000 28.403 1.00 96.69 206 ASP A C 1
ATOM 1590 O O . ASP A 1 206 ? -18.943 -5.033 27.974 1.00 96.69 206 ASP A O 1
ATOM 1594 N N . GLU A 1 207 ? -20.705 -3.658 28.073 1.00 96.38 207 GLU A N 1
ATOM 1595 C CA . GLU A 1 207 ? -21.547 -4.421 27.141 1.00 96.38 207 GLU A CA 1
ATOM 1596 C C . GLU A 1 207 ? -20.981 -4.413 25.718 1.00 96.38 207 GLU A C 1
ATOM 1598 O O . GLU A 1 207 ? -20.868 -5.469 25.097 1.00 96.38 207 GLU A O 1
ATOM 1603 N N . GLN A 1 208 ? -20.566 -3.249 25.211 1.00 97.31 208 GLN A N 1
ATOM 1604 C CA . GLN A 1 208 ? -19.965 -3.143 23.880 1.00 97.31 208 GLN A CA 1
ATOM 1605 C C . GLN A 1 208 ? -18.612 -3.867 23.810 1.00 97.31 208 GLN A C 1
ATOM 1607 O O . GLN A 1 208 ? -18.314 -4.509 22.804 1.00 97.31 208 GLN A O 1
ATOM 1612 N N . LYS A 1 209 ? -17.800 -3.834 24.877 1.00 95.31 209 LYS A N 1
ATOM 1613 C CA . LYS A 1 209 ? -16.523 -4.567 24.940 1.00 95.31 209 LYS A CA 1
ATOM 1614 C C . LYS A 1 209 ? -16.721 -6.073 24.798 1.00 95.31 209 LYS A C 1
ATOM 1616 O O . LYS A 1 209 ? -15.923 -6.697 24.107 1.00 95.31 209 LYS A O 1
ATOM 1621 N N . LYS A 1 210 ? -17.788 -6.646 25.376 1.00 94.19 210 LYS A N 1
ATOM 1622 C CA . LYS A 1 210 ? -18.134 -8.074 25.207 1.00 94.19 210 LYS A CA 1
ATOM 1623 C C . LYS A 1 210 ? -18.407 -8.441 23.743 1.00 94.19 210 LYS A C 1
ATOM 1625 O O . LYS A 1 210 ? -18.203 -9.588 23.368 1.00 94.19 210 LYS A O 1
ATOM 1630 N N . GLN A 1 211 ? -18.860 -7.488 22.925 1.00 95.12 211 GLN A N 1
ATOM 1631 C CA . GLN A 1 211 ? -19.050 -7.684 21.484 1.00 95.12 211 GLN A CA 1
ATOM 1632 C C . GLN A 1 211 ? -17.768 -7.408 20.687 1.00 95.12 211 GLN A C 1
ATOM 1634 O O . GLN A 1 211 ? -17.452 -8.148 19.763 1.00 95.12 211 GLN A O 1
ATOM 1639 N N . MET A 1 212 ? -17.032 -6.344 21.027 1.00 92.44 212 MET A N 1
ATOM 1640 C CA . MET A 1 212 ? -15.842 -5.893 20.293 1.00 92.44 212 MET A CA 1
ATOM 1641 C C . MET A 1 212 ? -14.620 -6.801 20.508 1.00 92.44 212 MET A C 1
ATOM 1643 O O . MET A 1 212 ? -13.802 -6.974 19.605 1.00 92.44 212 MET A O 1
ATOM 1647 N N . TRP A 1 213 ? -14.468 -7.363 21.709 1.00 91.19 213 TRP A N 1
ATOM 1648 C CA . TRP A 1 213 ? -13.337 -8.214 22.068 1.00 91.19 213 TRP A CA 1
ATOM 1649 C C . TRP A 1 213 ? -13.556 -9.648 21.570 1.00 91.19 213 TRP A C 1
ATOM 1651 O O . TRP A 1 213 ? -14.105 -10.492 22.270 1.00 91.19 213 TRP A O 1
ATOM 1661 N N . ILE A 1 214 ? -13.132 -9.918 20.334 1.00 90.50 214 ILE A N 1
ATOM 1662 C CA . ILE A 1 214 ? -13.380 -11.203 19.653 1.00 90.50 214 ILE A CA 1
ATOM 1663 C C . ILE A 1 214 ? -12.437 -12.322 20.133 1.00 90.50 214 ILE A C 1
ATOM 1665 O O . ILE A 1 214 ? -12.808 -13.492 20.097 1.00 90.50 214 ILE A O 1
ATOM 1669 N N . SER A 1 215 ? -11.216 -11.988 20.558 1.00 90.25 215 SER A N 1
ATOM 1670 C CA . SER A 1 215 ? -10.207 -12.956 21.012 1.00 90.25 215 SER A CA 1
ATOM 1671 C C . SER A 1 215 ? -9.252 -12.299 22.004 1.00 90.25 215 SER A C 1
ATOM 1673 O O . SER A 1 215 ? -8.854 -11.151 21.812 1.00 90.25 215 SER A O 1
ATOM 1675 N N . ASP A 1 216 ? -8.876 -13.019 23.060 1.00 88.69 216 ASP A N 1
ATOM 1676 C CA . ASP A 1 216 ? -7.837 -12.624 24.019 1.00 88.69 216 ASP A CA 1
ATOM 1677 C C . ASP A 1 216 ? -6.423 -12.766 23.442 1.00 88.69 216 ASP A C 1
ATOM 1679 O O . ASP A 1 216 ? -5.549 -11.944 23.721 1.00 88.69 216 ASP A O 1
ATOM 1683 N N . LYS A 1 217 ? -6.218 -13.766 22.583 1.00 92.31 217 LYS A N 1
ATOM 1684 C CA . LYS A 1 217 ? -4.987 -13.972 21.831 1.00 92.31 217 LYS A CA 1
ATOM 1685 C C . LYS A 1 217 ? -5.103 -13.328 20.448 1.00 92.31 217 LYS A C 1
ATOM 1687 O O . LYS A 1 217 ? -6.011 -13.644 19.676 1.00 92.31 217 LYS A O 1
ATOM 1692 N N . ALA A 1 218 ? -4.162 -12.444 20.122 1.00 89.56 218 ALA A N 1
ATOM 1693 C CA . ALA A 1 218 ? -4.004 -11.935 18.764 1.00 89.56 218 ALA A CA 1
ATOM 1694 C C . ALA A 1 218 ? -3.634 -13.083 17.800 1.00 89.56 218 ALA A C 1
ATOM 1696 O O . ALA A 1 218 ? -2.916 -14.000 18.206 1.00 89.56 218 ALA A O 1
ATOM 1697 N N . PRO A 1 219 ? -4.111 -13.064 16.542 1.00 89.31 219 PRO A N 1
ATOM 1698 C CA . PRO A 1 219 ? -3.688 -14.051 15.557 1.00 89.31 219 PRO A CA 1
ATOM 1699 C C . PRO A 1 219 ? -2.186 -13.913 15.275 1.00 89.31 219 PRO A C 1
ATOM 1701 O O . PRO A 1 219 ? -1.634 -12.817 15.366 1.00 89.31 219 PRO A O 1
ATOM 1704 N N . ASP A 1 220 ? -1.543 -15.023 14.912 1.00 89.00 220 ASP A N 1
ATOM 1705 C CA . ASP A 1 220 ? -0.100 -15.046 14.640 1.00 89.00 220 ASP A CA 1
ATOM 1706 C C . ASP A 1 220 ? 0.265 -14.282 13.341 1.00 89.00 220 ASP A C 1
ATOM 1708 O O . ASP A 1 220 ? 1.408 -13.862 13.178 1.00 89.00 220 ASP A O 1
ATOM 1712 N N . ASP A 1 221 ? -0.704 -14.069 12.435 1.00 89.00 221 ASP A N 1
ATOM 1713 C CA . ASP A 1 221 ? -0.573 -13.271 11.203 1.00 89.00 221 ASP A CA 1
ATOM 1714 C C . ASP A 1 221 ? -1.941 -12.700 10.752 1.00 89.00 221 ASP A C 1
ATOM 1716 O O . ASP A 1 221 ? -2.985 -12.950 11.370 1.00 89.00 221 ASP A O 1
ATOM 1720 N N . ILE A 1 222 ? -1.964 -11.932 9.659 1.00 88.06 222 ILE A N 1
ATOM 1721 C CA . ILE A 1 222 ? -3.190 -11.467 9.009 1.00 88.06 222 ILE A CA 1
ATOM 1722 C C . ILE A 1 222 ? -4.014 -12.647 8.480 1.00 88.06 222 ILE A C 1
ATOM 1724 O O . ILE A 1 222 ? -3.494 -13.656 7.997 1.00 88.06 222 ILE A O 1
ATOM 1728 N N . ARG A 1 223 ? -5.342 -12.508 8.519 1.00 87.00 223 ARG A N 1
ATOM 1729 C CA . ARG A 1 223 ? -6.247 -13.523 7.968 1.00 87.00 223 ARG A CA 1
ATOM 1730 C C . ARG A 1 223 ? -6.083 -13.609 6.452 1.00 87.00 223 ARG A C 1
ATOM 1732 O O . ARG A 1 223 ? -6.152 -12.592 5.769 1.00 87.00 2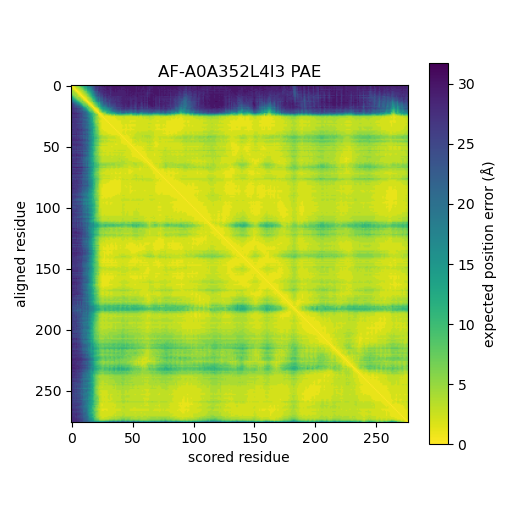23 ARG A O 1
ATOM 1739 N N . GLY A 1 224 ? -5.907 -14.824 5.934 1.00 86.81 224 GLY A N 1
ATOM 1740 C CA . GLY A 1 224 ? -5.755 -15.046 4.495 1.00 86.81 224 GLY A CA 1
ATOM 1741 C C . GLY A 1 224 ? -4.461 -14.470 3.916 1.00 86.81 224 GLY A C 1
ATOM 1742 O O . GLY A 1 224 ? -4.458 -14.046 2.762 1.00 86.81 224 GLY A O 1
ATOM 1743 N N . ALA A 1 225 ? -3.373 -14.421 4.696 1.00 88.75 225 ALA A N 1
ATOM 1744 C CA . ALA A 1 225 ? -2.056 -14.047 4.184 1.00 88.75 225 ALA A CA 1
ATOM 1745 C C . ALA A 1 225 ? -1.715 -14.856 2.916 1.00 88.75 225 ALA A C 1
ATOM 1747 O O . ALA A 1 225 ? -1.849 -16.079 2.903 1.00 88.75 225 ALA A O 1
ATOM 1748 N N . ALA A 1 226 ? -1.315 -14.159 1.848 1.00 89.06 226 ALA A N 1
ATOM 1749 C CA . ALA A 1 226 ? -1.018 -14.722 0.525 1.00 89.06 226 ALA A CA 1
ATOM 1750 C C . ALA A 1 226 ? -2.181 -15.471 -0.169 1.00 89.06 226 ALA A C 1
ATOM 1752 O O . ALA A 1 226 ? -1.977 -16.106 -1.204 1.00 89.06 226 ALA A O 1
ATOM 1753 N N . ALA A 1 227 ? -3.413 -15.393 0.347 1.00 91.94 227 ALA A N 1
ATOM 1754 C CA . ALA A 1 227 ? -4.574 -15.960 -0.328 1.00 91.94 227 ALA A CA 1
ATOM 1755 C C . ALA A 1 227 ? -4.979 -15.080 -1.529 1.00 91.94 227 ALA A C 1
ATOM 1757 O O . ALA A 1 227 ? -5.075 -13.859 -1.388 1.00 91.94 227 ALA A O 1
ATOM 1758 N N . PRO A 1 228 ? -5.286 -15.649 -2.710 1.00 88.38 228 PRO A N 1
ATOM 1759 C CA . PRO A 1 228 ? -5.694 -14.862 -3.879 1.00 88.38 228 PRO A CA 1
ATOM 1760 C C . PRO A 1 228 ? -6.957 -14.020 -3.675 1.00 88.38 228 PRO A C 1
ATOM 1762 O O . PRO A 1 228 ? -7.187 -13.069 -4.418 1.00 88.38 228 PRO A O 1
ATOM 1765 N N . GLN A 1 229 ? -7.796 -14.399 -2.711 1.00 89.00 229 GLN A N 1
ATOM 1766 C CA . GLN A 1 229 ? -9.010 -13.698 -2.310 1.00 89.00 229 GLN A CA 1
ATOM 1767 C C . GLN A 1 229 ? -9.030 -13.575 -0.789 1.00 89.00 229 GLN A C 1
ATOM 1769 O O . GLN A 1 229 ? -8.576 -14.478 -0.084 1.00 89.00 229 GLN A O 1
ATOM 1774 N N . ALA A 1 230 ? -9.573 -12.464 -0.292 1.00 85.31 230 ALA A N 1
ATOM 1775 C CA . ALA A 1 230 ? -9.755 -12.275 1.139 1.00 85.31 230 ALA A CA 1
ATOM 1776 C C . ALA A 1 230 ? -10.710 -13.340 1.700 1.00 85.31 230 ALA A C 1
ATOM 1778 O O . ALA A 1 230 ? -11.706 -13.694 1.068 1.00 85.31 230 ALA A O 1
ATOM 1779 N N . VAL A 1 231 ? -10.413 -13.830 2.902 1.00 85.88 231 VAL A N 1
ATOM 1780 C CA . VAL A 1 231 ? -11.324 -14.715 3.634 1.00 85.88 231 VAL A CA 1
ATOM 1781 C C . VAL A 1 231 ? -12.522 -13.885 4.094 1.00 85.88 231 VAL A C 1
ATOM 1783 O O . VAL A 1 231 ? -12.349 -12.896 4.809 1.00 85.88 231 VAL A O 1
ATOM 1786 N N . VAL A 1 232 ? -13.724 -14.269 3.664 1.00 86.81 232 VAL A N 1
ATOM 1787 C CA . VAL A 1 232 ? -14.979 -13.604 4.035 1.00 86.81 232 VAL A CA 1
ATOM 1788 C C . VAL A 1 232 ? -15.756 -14.522 4.971 1.00 86.81 232 VAL A C 1
ATOM 1790 O O . VAL A 1 232 ? -16.400 -15.471 4.530 1.00 86.81 232 VAL A O 1
ATOM 1793 N N . ASP A 1 233 ? -15.678 -14.225 6.265 1.00 86.12 233 ASP A N 1
ATOM 1794 C CA . ASP A 1 233 ? -16.446 -14.901 7.311 1.00 86.12 233 ASP A CA 1
ATOM 1795 C C . ASP A 1 233 ? -17.722 -14.118 7.650 1.00 86.12 233 ASP A C 1
ATOM 1797 O O . ASP A 1 233 ? -17.945 -13.001 7.174 1.00 86.12 233 ASP A O 1
ATOM 1801 N N . GLN A 1 234 ? -18.551 -14.685 8.529 1.00 90.62 234 GLN A N 1
ATOM 1802 C CA . GLN A 1 234 ? -19.664 -13.941 9.112 1.00 90.62 234 GLN A CA 1
ATOM 1803 C C . GLN A 1 234 ? -19.146 -12.693 9.851 1.00 90.62 234 GLN A C 1
ATOM 1805 O O . GLN A 1 234 ? -18.190 -12.805 10.628 1.00 90.62 234 GLN A O 1
ATOM 1810 N N . PRO A 1 235 ? -19.766 -11.514 9.655 1.00 90.06 235 PRO A N 1
ATOM 1811 C CA . PRO A 1 235 ? -19.413 -10.320 10.407 1.00 90.06 235 PRO A CA 1
ATOM 1812 C C . PRO A 1 235 ? -19.577 -10.550 11.911 1.00 90.06 235 PRO A C 1
ATOM 1814 O O . PRO A 1 235 ? -20.614 -11.022 12.375 1.00 90.06 235 PRO A O 1
ATOM 1817 N N . VAL A 1 236 ? -18.556 -10.178 12.676 1.00 92.25 236 VAL A N 1
ATOM 1818 C CA . VAL A 1 236 ? -18.536 -10.224 14.142 1.00 92.25 236 VAL A CA 1
ATOM 1819 C C . VAL A 1 236 ? -18.114 -8.861 14.683 1.00 92.25 236 VAL A C 1
ATOM 1821 O O . VAL A 1 236 ? -17.468 -8.088 13.976 1.00 92.25 236 VAL A O 1
ATOM 1824 N N . GLY A 1 237 ? -18.450 -8.569 15.937 1.00 93.94 237 GLY A N 1
ATOM 1825 C CA . GLY A 1 237 ? -18.104 -7.301 16.580 1.00 93.94 237 GLY A CA 1
ATOM 1826 C C . GLY A 1 237 ? -19.296 -6.373 16.809 1.00 93.94 237 GLY A C 1
ATOM 1827 O O . GLY A 1 237 ? -20.455 -6.748 16.628 1.00 93.94 237 GLY A O 1
ATOM 1828 N N . LEU A 1 238 ? -18.994 -5.145 17.229 1.00 95.38 238 LEU A N 1
ATOM 1829 C CA . LEU A 1 238 ? -19.977 -4.079 17.422 1.00 95.38 238 LEU A CA 1
ATOM 1830 C C . LEU A 1 238 ? -20.401 -3.498 16.066 1.00 95.38 238 LEU A C 1
ATOM 1832 O O . LEU A 1 238 ? -19.552 -3.062 15.285 1.00 95.38 238 LEU A O 1
ATOM 1836 N N . ARG A 1 239 ? -21.710 -3.437 15.791 1.00 95.25 239 ARG A N 1
ATOM 1837 C CA . ARG A 1 239 ? -22.214 -2.813 14.558 1.00 95.25 239 ARG A CA 1
ATOM 1838 C C . ARG A 1 239 ? -22.028 -1.300 14.619 1.00 95.25 239 ARG A C 1
ATOM 1840 O O . ARG A 1 239 ? -22.260 -0.685 15.656 1.00 95.25 239 ARG A O 1
ATOM 1847 N N . TYR A 1 240 ? -21.739 -0.681 13.477 1.00 95.06 240 TYR A N 1
ATOM 1848 C CA . TYR A 1 240 ? -21.632 0.779 13.366 1.00 95.06 240 TYR A CA 1
ATOM 1849 C C . TYR A 1 240 ? -22.897 1.519 13.843 1.00 95.06 240 TYR A C 1
ATOM 1851 O O . TYR A 1 240 ? -22.808 2.557 14.495 1.00 95.06 240 TYR A O 1
ATOM 1859 N N . ALA A 1 241 ? -24.082 0.961 13.574 1.00 96.00 241 ALA A N 1
ATOM 1860 C CA . ALA A 1 241 ? -25.359 1.532 14.010 1.00 96.00 241 ALA A CA 1
ATOM 1861 C C . ALA A 1 241 ? -25.554 1.520 15.540 1.00 96.00 241 ALA A C 1
ATOM 1863 O O . ALA A 1 241 ? -26.344 2.308 16.049 1.00 96.00 241 ALA A O 1
ATOM 1864 N N . ASP A 1 242 ? -24.823 0.662 16.260 1.00 96.81 242 ASP A N 1
ATOM 1865 C CA . ASP A 1 242 ? -24.893 0.535 17.722 1.00 96.81 242 ASP A CA 1
ATOM 1866 C C . ASP A 1 242 ? -23.750 1.301 18.423 1.00 96.81 242 ASP A C 1
ATOM 1868 O O . ASP A 1 242 ? -23.592 1.236 19.646 1.00 96.81 242 ASP A O 1
ATOM 1872 N N . MET A 1 243 ? -22.923 2.013 17.650 1.00 97.69 243 MET A N 1
ATOM 1873 C CA . MET A 1 243 ? -21.887 2.904 18.163 1.00 97.69 243 MET A CA 1
ATOM 1874 C C . MET A 1 243 ? -22.478 4.256 18.579 1.00 97.69 243 MET A C 1
ATOM 1876 O O . MET A 1 243 ? -23.406 4.767 17.952 1.00 97.69 243 MET A O 1
ATOM 1880 N N . SER A 1 244 ? -21.892 4.884 19.599 1.00 97.75 244 SER A N 1
ATOM 1881 C CA . SER A 1 244 ? -22.183 6.280 19.940 1.00 97.75 244 SER A CA 1
ATOM 1882 C C . SER A 1 244 ? -21.693 7.239 18.840 1.00 97.75 244 SER A C 1
ATOM 1884 O O . SER A 1 244 ? -20.808 6.873 18.059 1.00 97.75 244 SER A O 1
ATOM 1886 N N . PRO A 1 245 ? -22.186 8.492 18.785 1.00 97.88 245 PRO A N 1
ATOM 1887 C CA . PRO A 1 245 ? -21.702 9.479 17.815 1.00 97.88 245 PRO A CA 1
ATOM 1888 C C . PRO A 1 245 ? -20.174 9.678 17.839 1.00 97.88 245 PRO A C 1
ATOM 1890 O O . PRO A 1 245 ? -19.542 9.756 16.785 1.00 97.88 245 PRO A O 1
ATOM 1893 N N . ASP A 1 246 ? -19.558 9.674 19.024 1.00 97.62 246 ASP A N 1
ATOM 1894 C CA . ASP A 1 246 ? -18.102 9.810 19.170 1.00 97.62 246 ASP A CA 1
ATOM 1895 C C . ASP A 1 246 ? -17.347 8.581 18.641 1.00 97.62 246 ASP A C 1
ATOM 1897 O O . ASP A 1 246 ? -16.327 8.713 17.961 1.00 97.62 246 ASP A O 1
ATOM 1901 N N . GLN A 1 247 ? -17.862 7.373 18.893 1.00 98.00 247 GLN A N 1
ATOM 1902 C CA . GLN A 1 247 ? -17.303 6.132 18.347 1.00 98.00 247 GLN A CA 1
ATOM 1903 C C . GLN A 1 247 ? -17.409 6.100 16.819 1.00 98.00 247 GLN A C 1
ATOM 1905 O O . GLN A 1 247 ? -16.443 5.757 16.140 1.00 98.00 247 GLN A O 1
ATOM 1910 N N . GLN A 1 248 ? -18.552 6.517 16.269 1.00 97.81 248 GLN A N 1
ATOM 1911 C CA . GLN A 1 248 ? -18.761 6.622 14.827 1.00 97.81 248 GLN A CA 1
ATOM 1912 C C . GLN A 1 248 ? -17.792 7.612 14.176 1.00 97.81 248 GLN A C 1
ATOM 1914 O O . GLN A 1 248 ? -17.281 7.337 13.089 1.00 97.81 248 GLN A O 1
ATOM 1919 N N . LYS A 1 249 ? -17.515 8.743 14.837 1.00 97.88 249 LYS A N 1
ATOM 1920 C CA . LYS A 1 249 ? -16.516 9.720 14.389 1.00 97.88 249 LYS A CA 1
ATOM 1921 C C . LYS A 1 249 ? -15.115 9.108 14.358 1.00 97.88 249 LYS A C 1
ATOM 1923 O O . LYS A 1 249 ? -14.474 9.152 13.311 1.00 97.88 249 LYS A O 1
ATOM 1928 N N . MET A 1 250 ? -14.671 8.477 15.448 1.00 98.12 250 MET A N 1
ATOM 1929 C CA . MET A 1 250 ? -13.363 7.803 15.497 1.00 98.12 250 MET A CA 1
ATOM 1930 C C . MET A 1 250 ? -13.247 6.673 14.465 1.00 98.12 250 MET A C 1
ATOM 1932 O O . MET A 1 250 ? -12.196 6.491 13.856 1.00 98.12 250 MET A O 1
ATOM 1936 N N . PHE A 1 251 ? -14.327 5.926 14.220 1.00 97.00 251 PHE A N 1
ATOM 1937 C CA . PHE A 1 251 ? -14.348 4.891 13.189 1.00 97.00 251 PHE A CA 1
ATOM 1938 C C . PHE A 1 251 ? -14.187 5.475 11.781 1.00 97.00 251 PHE A C 1
ATOM 1940 O O . PHE A 1 251 ? -13.422 4.940 10.983 1.00 97.00 251 PHE A O 1
ATOM 1947 N N . ARG A 1 252 ? -14.839 6.604 11.475 1.00 96.88 252 ARG A N 1
ATOM 1948 C CA . ARG A 1 252 ? -14.637 7.307 10.196 1.00 96.88 252 ARG A CA 1
ATOM 1949 C C . ARG A 1 252 ? -13.218 7.852 10.050 1.00 96.88 252 ARG A C 1
ATOM 1951 O O . ARG A 1 252 ? -12.663 7.778 8.960 1.00 96.88 252 ARG A O 1
ATOM 1958 N N . GLU A 1 253 ? -12.615 8.352 11.128 1.00 97.62 253 GLU A N 1
ATOM 1959 C CA . GLU A 1 253 ? -11.200 8.755 11.137 1.00 97.62 253 GLU A CA 1
ATOM 1960 C C . GLU A 1 253 ? -10.280 7.559 10.846 1.00 97.62 253 GLU A C 1
ATOM 1962 O O . GLU A 1 253 ? -9.373 7.667 10.021 1.00 97.62 253 GLU A O 1
ATOM 1967 N N . LEU A 1 254 ? -10.557 6.394 11.447 1.00 97.62 254 LEU A N 1
ATOM 1968 C CA . LEU A 1 254 ? -9.823 5.156 11.175 1.00 97.62 254 LEU A CA 1
ATOM 1969 C C . LEU A 1 254 ? -9.971 4.719 9.711 1.00 97.62 254 LEU A C 1
ATOM 1971 O O . LEU A 1 254 ? -8.972 4.400 9.068 1.00 97.62 254 LEU A O 1
ATOM 1975 N N . LEU A 1 255 ? -11.190 4.738 9.161 1.00 96.75 255 LEU A N 1
ATOM 1976 C CA . LEU A 1 255 ? -11.429 4.456 7.742 1.00 96.75 255 LEU A CA 1
ATOM 1977 C C . LEU A 1 255 ? -10.650 5.421 6.840 1.00 96.75 255 LEU A C 1
ATOM 1979 O O . LEU A 1 255 ? -9.987 4.981 5.901 1.00 96.75 255 LEU A O 1
ATOM 1983 N N . GLY A 1 256 ? -10.680 6.719 7.151 1.00 96.00 256 GLY A N 1
ATOM 1984 C CA . GLY A 1 256 ? -9.926 7.742 6.431 1.00 96.00 256 GLY A CA 1
ATOM 1985 C C . GLY A 1 256 ? -8.422 7.469 6.428 1.00 96.00 256 GLY A C 1
ATOM 1986 O O . GLY A 1 256 ? -7.787 7.571 5.383 1.00 96.00 256 GLY A O 1
ATOM 1987 N N . GLU A 1 257 ? -7.853 7.038 7.554 1.00 96.31 257 GLU A N 1
ATOM 1988 C CA . GLU A 1 257 ? -6.435 6.678 7.658 1.00 96.31 257 GLU A CA 1
ATOM 1989 C C . GLU A 1 257 ? -6.056 5.489 6.752 1.00 96.31 257 GLU A C 1
ATOM 1991 O O . GLU A 1 257 ? -4.997 5.509 6.114 1.00 96.31 257 GLU A O 1
ATOM 1996 N N . TYR A 1 258 ? -6.916 4.471 6.630 1.00 95.75 258 TYR A N 1
ATOM 1997 C CA . TYR A 1 258 ? -6.707 3.380 5.666 1.00 95.75 258 TYR A CA 1
ATOM 1998 C C . TYR A 1 258 ? -6.821 3.865 4.220 1.00 95.75 258 TYR A C 1
ATOM 2000 O O . TYR A 1 258 ? -5.950 3.575 3.405 1.00 95.75 258 TYR A O 1
ATOM 2008 N N . LEU A 1 259 ? -7.859 4.636 3.906 1.00 96.00 259 LEU A N 1
ATOM 2009 C CA . LEU A 1 259 ? -8.146 5.076 2.542 1.00 96.00 259 LEU A CA 1
ATOM 2010 C C . LEU A 1 259 ? -7.162 6.130 2.028 1.00 96.00 259 LEU A C 1
ATOM 2012 O O . LEU A 1 259 ? -6.885 6.164 0.834 1.00 96.00 259 LEU A O 1
ATOM 2016 N N . SER A 1 260 ? -6.584 6.938 2.919 1.00 94.06 260 SER A N 1
ATOM 2017 C CA . SER A 1 260 ? -5.662 8.033 2.584 1.00 94.06 260 SER A CA 1
ATOM 2018 C C . SER A 1 260 ? -4.441 7.610 1.768 1.00 94.06 260 SER A C 1
ATOM 2020 O O . SER A 1 260 ? -3.784 8.464 1.181 1.00 94.06 260 SER A O 1
ATOM 2022 N N . VAL A 1 261 ? -4.120 6.316 1.725 1.00 96.25 261 VAL A N 1
ATOM 2023 C CA . VAL A 1 261 ? -3.028 5.756 0.922 1.00 96.25 261 VAL A CA 1
ATOM 2024 C C . VAL A 1 261 ? -3.295 5.904 -0.579 1.00 96.25 261 VAL A C 1
ATOM 2026 O O . VAL A 1 261 ? -2.359 6.072 -1.360 1.00 96.25 261 VAL A O 1
ATOM 2029 N N . MET A 1 262 ? -4.562 5.869 -0.982 1.00 97.25 262 MET A N 1
ATOM 2030 C CA . MET A 1 262 ? -4.965 5.707 -2.372 1.00 97.25 262 MET A CA 1
ATOM 2031 C C . MET A 1 262 ? -5.315 7.038 -3.061 1.00 97.25 262 MET A C 1
ATOM 2033 O O . MET A 1 262 ? -5.664 8.008 -2.383 1.00 97.25 262 MET A O 1
ATOM 2037 N N . PRO A 1 263 ? -5.247 7.105 -4.407 1.00 96.19 263 PRO A N 1
ATOM 2038 C CA . PRO A 1 263 ? -5.719 8.253 -5.179 1.00 96.19 263 PRO A CA 1
ATOM 2039 C C . PRO A 1 263 ? -7.200 8.551 -4.926 1.00 96.19 263 PRO A C 1
ATOM 2041 O O . PRO A 1 263 ? -7.970 7.663 -4.550 1.00 96.19 263 PRO A O 1
ATOM 2044 N N . ALA A 1 264 ? -7.611 9.794 -5.185 1.00 94.69 264 ALA A N 1
ATOM 2045 C CA . ALA A 1 264 ? -8.955 10.270 -4.872 1.00 94.69 264 ALA A CA 1
ATOM 2046 C C . ALA A 1 264 ? -10.049 9.383 -5.490 1.00 94.69 264 ALA A C 1
ATOM 2048 O O . ALA A 1 264 ? -11.010 9.045 -4.795 1.00 94.69 264 ALA A O 1
ATOM 2049 N N . GLN A 1 265 ? -9.876 8.946 -6.745 1.00 95.06 265 GLN A N 1
ATOM 2050 C CA . GLN A 1 265 ? -10.816 8.039 -7.416 1.00 95.06 265 GLN A CA 1
ATOM 2051 C C . GLN A 1 265 ? -11.039 6.737 -6.651 1.00 95.06 265 GLN A C 1
ATOM 2053 O O . GLN A 1 265 ? -12.178 6.387 -6.345 1.00 95.06 265 GLN A O 1
ATOM 2058 N N . VAL A 1 266 ? -9.965 6.065 -6.248 1.00 96.44 266 VAL A N 1
ATOM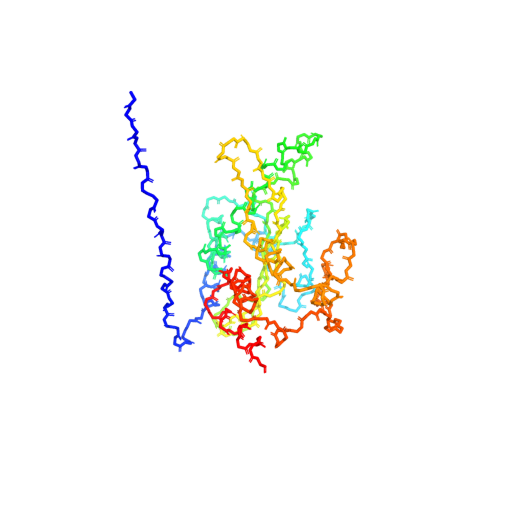 2059 C CA . VAL A 1 266 ? -10.050 4.815 -5.486 1.00 96.44 266 VAL A CA 1
ATOM 2060 C C . VAL A 1 266 ? -10.707 5.040 -4.122 1.00 96.44 266 VAL A C 1
ATOM 2062 O O . VAL A 1 266 ? -11.500 4.210 -3.675 1.00 96.44 266 VAL A O 1
ATOM 2065 N N . VAL A 1 267 ? -10.404 6.159 -3.454 1.00 95.88 267 VAL A N 1
ATOM 2066 C CA . VAL A 1 267 ? -11.013 6.511 -2.162 1.00 95.88 267 VAL A CA 1
ATOM 2067 C C . VAL A 1 267 ? -12.521 6.682 -2.299 1.00 95.88 267 VAL A C 1
ATOM 2069 O O . VAL A 1 267 ? -13.262 6.093 -1.511 1.00 95.88 267 VAL A O 1
ATOM 2072 N N . ARG A 1 268 ? -12.984 7.439 -3.301 1.00 93.88 268 ARG A N 1
ATOM 2073 C CA . ARG A 1 268 ? -14.419 7.644 -3.550 1.00 93.88 268 ARG A CA 1
ATOM 2074 C C . ARG A 1 268 ? -15.140 6.330 -3.812 1.00 93.88 268 ARG A C 1
ATOM 2076 O O . ARG A 1 268 ? -16.174 6.078 -3.198 1.00 93.88 268 ARG A O 1
ATOM 2083 N N . ASP A 1 269 ? -14.586 5.484 -4.676 1.00 94.06 269 ASP A N 1
ATOM 2084 C CA . ASP A 1 269 ? -15.223 4.221 -5.052 1.00 94.06 269 ASP A CA 1
ATOM 2085 C C . ASP A 1 269 ? -15.307 3.249 -3.871 1.00 94.06 269 ASP A C 1
ATOM 2087 O O . ASP A 1 269 ? -16.344 2.614 -3.657 1.00 94.06 269 ASP A O 1
ATOM 2091 N N . ARG A 1 270 ? -14.254 3.183 -3.046 1.00 94.62 270 ARG A N 1
ATOM 2092 C CA . ARG A 1 270 ? -14.260 2.394 -1.806 1.00 94.62 270 ARG A CA 1
ATOM 2093 C C . ARG A 1 270 ? -15.262 2.940 -0.786 1.00 94.62 270 ARG A C 1
ATOM 2095 O O . ARG A 1 270 ? -16.022 2.153 -0.230 1.00 94.62 270 ARG A O 1
ATOM 2102 N N . MET A 1 271 ? -15.322 4.256 -0.572 1.00 94.38 271 MET A N 1
ATOM 2103 C CA . MET A 1 271 ? -16.310 4.868 0.329 1.00 94.38 271 MET A CA 1
ATOM 2104 C C . MET A 1 271 ? -17.741 4.587 -0.124 1.00 94.38 271 MET A C 1
ATOM 2106 O O . MET A 1 271 ? -18.554 4.126 0.671 1.00 94.38 271 MET A O 1
ATOM 2110 N N . LYS A 1 272 ? -18.027 4.742 -1.420 1.00 93.75 272 LYS A N 1
ATOM 2111 C CA . LYS A 1 272 ? -19.335 4.414 -1.998 1.00 93.75 272 LYS A CA 1
ATOM 2112 C C . LYS A 1 272 ? -19.709 2.942 -1.814 1.00 93.75 272 LYS A C 1
ATOM 2114 O O . LYS A 1 272 ? -20.891 2.622 -1.753 1.00 93.75 272 LYS A O 1
ATOM 2119 N N . ALA A 1 273 ? -18.735 2.033 -1.769 1.00 92.25 273 ALA A N 1
ATOM 2120 C CA . ALA A 1 273 ? -18.980 0.622 -1.481 1.00 92.25 273 ALA A CA 1
ATOM 2121 C C . ALA A 1 273 ? -19.243 0.351 0.011 1.00 92.25 273 ALA A C 1
ATOM 2123 O O . ALA A 1 273 ? -20.024 -0.547 0.312 1.00 92.25 273 ALA A O 1
ATOM 2124 N N . ILE A 1 274 ? -18.615 1.116 0.912 1.00 90.81 274 ILE A N 1
ATOM 2125 C CA . ILE A 1 274 ? -18.774 1.013 2.373 1.00 90.81 274 ILE A CA 1
ATOM 2126 C C . ILE A 1 274 ? -20.112 1.602 2.841 1.00 90.81 274 ILE A C 1
ATOM 2128 O O . ILE A 1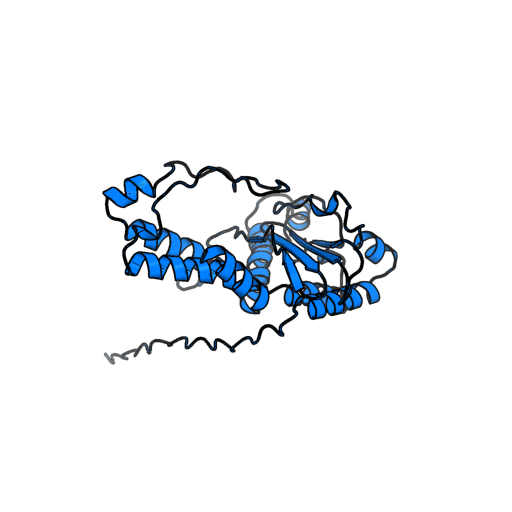 274 ? -20.721 1.063 3.756 1.00 90.81 274 ILE A O 1
ATOM 2132 N N . GLU A 1 275 ? -20.568 2.696 2.231 1.00 87.94 275 GLU A N 1
ATOM 2133 C CA . GLU A 1 275 ? -21.777 3.434 2.636 1.00 87.94 275 GLU A CA 1
ATOM 2134 C C . GLU A 1 275 ? -23.097 2.842 2.099 1.00 87.94 275 GLU A C 1
ATOM 2136 O O . GLU A 1 275 ? -24.140 3.487 2.200 1.00 87.94 275 GLU A O 1
ATOM 2141 N N . LYS A 1 276 ? -23.061 1.640 1.512 1.00 76.38 276 LYS A N 1
ATOM 2142 C CA . LYS A 1 276 ? -24.259 0.925 1.041 1.00 76.38 276 LYS A CA 1
ATOM 2143 C C . LYS A 1 276 ? -25.071 0.351 2.195 1.00 76.38 276 LYS A C 1
ATOM 2145 O O . LYS A 1 276 ? -26.314 0.401 2.080 1.00 76.38 276 LYS A O 1
#